Protein AF-A0A955UIK6-F1 (afdb_monomer)

Structure (mmCIF, N/CA/C/O backbone):
data_AF-A0A955UIK6-F1
#
_entry.id   AF-A0A955UIK6-F1
#
loop_
_atom_site.group_PDB
_atom_site.id
_atom_site.type_symbol
_atom_site.label_atom_id
_atom_site.label_alt_id
_atom_site.label_comp_id
_atom_site.label_asym_id
_atom_site.label_entity_id
_atom_site.label_seq_id
_atom_site.pdbx_PDB_ins_code
_atom_site.Cartn_x
_atom_site.Cartn_y
_atom_site.Cartn_z
_atom_site.occupancy
_atom_site.B_iso_or_equiv
_atom_site.auth_seq_id
_atom_site.auth_comp_id
_atom_site.auth_asym_id
_atom_site.auth_atom_id
_atom_site.pdbx_PDB_model_num
ATOM 1 N N . MET A 1 1 ? -10.790 -19.206 93.001 1.00 42.34 1 MET A N 1
ATOM 2 C CA . MET A 1 1 ? -11.830 -20.176 93.427 1.00 42.34 1 MET A CA 1
ATOM 3 C C . MET A 1 1 ? -13.168 -19.764 92.827 1.00 42.34 1 MET A C 1
ATOM 5 O O . MET A 1 1 ? -13.448 -18.591 92.963 1.00 42.34 1 MET A O 1
ATOM 9 N N . MET A 1 2 ? -13.952 -20.705 92.259 1.00 41.50 2 MET A N 1
ATOM 10 C CA . MET A 1 2 ? -15.431 -20.691 92.047 1.00 41.50 2 MET A CA 1
ATOM 11 C C . MET A 1 2 ? -16.115 -19.434 91.420 1.00 41.50 2 MET A C 1
ATOM 13 O O . MET A 1 2 ? -15.763 -18.310 91.709 1.00 41.50 2 MET A O 1
ATOM 17 N N . LYS A 1 3 ? -17.172 -19.518 90.595 1.00 46.91 3 LYS A N 1
ATOM 18 C CA . LYS A 1 3 ? -18.151 -20.594 90.317 1.00 46.91 3 LYS A CA 1
ATOM 19 C C . LYS A 1 3 ? -18.789 -20.390 88.920 1.00 46.91 3 LYS A C 1
ATOM 21 O O . LYS A 1 3 ? -18.891 -19.267 88.444 1.00 46.91 3 LYS A O 1
ATOM 26 N N . ARG A 1 4 ? -19.251 -21.477 88.285 1.00 58.34 4 ARG A N 1
ATOM 27 C CA . ARG A 1 4 ? -19.959 -21.500 86.978 1.00 58.34 4 ARG A CA 1
ATOM 28 C C . ARG A 1 4 ? -21.450 -21.121 87.085 1.00 58.34 4 ARG A C 1
ATOM 30 O O . ARG A 1 4 ? -22.044 -21.405 88.123 1.00 58.34 4 ARG A O 1
ATOM 37 N N . ARG A 1 5 ? -22.055 -20.697 85.958 1.00 56.66 5 ARG A N 1
ATOM 38 C CA . ARG A 1 5 ? -23.429 -20.992 85.435 1.00 56.66 5 ARG A CA 1
ATOM 39 C C . ARG A 1 5 ? -23.543 -20.323 84.038 1.00 56.66 5 ARG A C 1
ATOM 41 O O . ARG A 1 5 ? -23.108 -19.190 83.915 1.00 56.66 5 ARG A O 1
ATOM 48 N N . PHE A 1 6 ? -23.823 -21.002 82.912 1.00 52.00 6 PHE A N 1
ATOM 49 C CA . PHE A 1 6 ? -25.111 -21.570 82.436 1.00 52.00 6 PHE A CA 1
ATOM 50 C C . PHE A 1 6 ? -26.294 -20.589 82.598 1.00 52.00 6 PHE A C 1
ATOM 52 O O . PHE A 1 6 ? -26.492 -20.091 83.695 1.00 52.00 6 PHE A O 1
ATOM 59 N N . ALA A 1 7 ? -27.147 -20.298 81.610 1.00 48.91 7 ALA A N 1
ATOM 60 C CA . ALA A 1 7 ? -27.357 -20.870 80.265 1.00 48.91 7 ALA A CA 1
ATOM 61 C C . ALA A 1 7 ? -27.601 -19.712 79.238 1.00 48.91 7 ALA A C 1
ATOM 63 O O . ALA A 1 7 ? -27.123 -18.617 79.502 1.00 48.91 7 ALA A O 1
ATOM 64 N N . LEU A 1 8 ? -28.251 -19.797 78.062 1.00 45.09 8 LEU A N 1
ATOM 65 C CA . LEU A 1 8 ? -29.097 -20.817 77.408 1.00 45.09 8 LEU A CA 1
ATOM 66 C C . LEU A 1 8 ? -28.898 -20.793 75.860 1.00 45.09 8 LEU A C 1
ATOM 68 O O . LEU A 1 8 ? -27.799 -20.516 75.390 1.00 45.09 8 LEU A O 1
ATOM 72 N N . ARG A 1 9 ? -29.921 -21.133 75.057 1.00 54.88 9 ARG A N 1
ATOM 73 C CA . ARG A 1 9 ? -29.916 -21.183 73.578 1.00 54.88 9 ARG A CA 1
ATOM 74 C C . ARG A 1 9 ? -30.994 -20.260 72.993 1.00 54.88 9 ARG A C 1
ATOM 76 O O . ARG A 1 9 ? -32.101 -20.242 73.517 1.00 54.88 9 ARG A O 1
ATOM 83 N N . SER A 1 10 ? -30.758 -19.689 71.812 1.00 52.69 10 SER A N 1
ATOM 84 C CA . SER A 1 10 ? -31.823 -19.545 70.808 1.00 52.69 10 SER A CA 1
ATOM 85 C C . SER A 1 10 ? -31.275 -19.900 69.420 1.00 52.69 10 SER A C 1
ATOM 87 O O . SER A 1 10 ? -30.205 -19.447 69.022 1.00 52.69 10 SER A O 1
ATOM 89 N N . ARG A 1 11 ? -31.969 -20.794 68.707 1.00 56.28 11 ARG A N 1
ATOM 90 C CA . ARG A 1 11 ? -31.705 -21.107 67.297 1.00 56.28 11 ARG A CA 1
ATOM 91 C C . ARG A 1 11 ? -32.814 -20.449 66.483 1.00 56.28 11 ARG A C 1
ATOM 93 O O . ARG A 1 11 ? -33.922 -20.975 66.475 1.00 56.28 11 ARG A O 1
ATOM 100 N N . LEU A 1 12 ? -32.531 -19.343 65.794 1.00 57.69 12 LEU A N 1
ATOM 101 C CA . LEU A 1 12 ? -33.401 -18.899 64.704 1.00 57.69 12 LEU A CA 1
ATOM 102 C C . LEU A 1 12 ? -33.013 -19.649 63.429 1.00 57.69 12 LEU A C 1
ATOM 104 O O . LEU A 1 12 ? -31.995 -19.355 62.807 1.00 57.69 12 LEU A O 1
ATOM 108 N N . VAL A 1 13 ? -33.849 -20.605 63.033 1.00 57.84 13 VAL A N 1
ATOM 109 C CA . VAL A 1 13 ? -33.818 -21.171 61.683 1.00 57.84 13 VAL A CA 1
ATOM 110 C C . VAL A 1 13 ? -34.540 -20.182 60.769 1.00 57.84 13 VAL A C 1
ATOM 112 O O . VAL A 1 13 ? -35.765 -20.102 60.788 1.00 57.84 13 VAL A O 1
ATOM 115 N N . ARG A 1 14 ? -33.788 -19.395 59.992 1.00 58.72 14 ARG A N 1
ATOM 116 C CA . ARG A 1 14 ? -34.355 -18.591 58.901 1.00 58.72 14 ARG A CA 1
ATOM 117 C C . ARG A 1 14 ? -34.480 -19.467 57.657 1.00 58.72 14 ARG A C 1
ATOM 119 O O . ARG A 1 14 ? -33.486 -19.751 56.998 1.00 58.72 14 ARG A O 1
ATOM 126 N N . THR A 1 15 ? -35.701 -19.880 57.341 1.00 54.88 15 THR A N 1
ATOM 127 C CA . THR A 1 15 ? -36.049 -20.465 56.042 1.00 54.88 15 THR A CA 1
ATOM 128 C C . THR A 1 15 ? -35.956 -19.386 54.964 1.00 54.88 15 THR A C 1
ATOM 130 O O . THR A 1 15 ? -36.738 -18.435 54.978 1.00 54.88 15 THR A O 1
ATOM 133 N N . ALA A 1 16 ? -34.995 -19.510 54.049 1.00 50.66 16 ALA A N 1
ATOM 134 C CA . ALA A 1 16 ? -34.900 -18.633 52.886 1.00 50.66 16 ALA A CA 1
ATOM 135 C C . ALA A 1 16 ? -35.970 -19.015 51.840 1.00 50.66 16 ALA A C 1
ATOM 137 O O . ALA A 1 16 ? -36.169 -20.210 51.607 1.00 50.66 16 ALA A O 1
ATOM 138 N N . PRO A 1 17 ? -36.652 -18.048 51.200 1.00 53.19 17 PRO A N 1
ATOM 139 C CA . PRO A 1 17 ? -37.585 -18.341 50.119 1.00 53.19 17 PRO A CA 1
ATOM 140 C C . PRO A 1 17 ? -36.820 -18.811 48.876 1.00 53.19 17 PRO A C 1
ATOM 142 O O . PRO A 1 17 ? -35.910 -18.136 48.395 1.00 53.19 17 PRO A O 1
ATOM 145 N N . THR A 1 18 ? -37.194 -19.975 48.349 1.00 53.00 18 THR A N 1
ATOM 146 C CA . THR A 1 18 ? -36.604 -20.542 47.133 1.00 53.00 18 THR A CA 1
ATOM 147 C C . THR A 1 18 ? -37.086 -19.751 45.917 1.00 53.00 18 THR A C 1
ATOM 149 O O . THR A 1 18 ? -38.197 -19.957 45.432 1.00 53.00 18 THR A O 1
ATOM 152 N N . ALA A 1 19 ? -36.265 -18.821 45.429 1.00 48.84 19 ALA A N 1
ATOM 153 C CA . ALA A 1 19 ? -36.557 -18.084 44.205 1.00 48.84 19 ALA A CA 1
ATOM 154 C C . ALA A 1 19 ? -36.479 -19.033 42.997 1.00 48.84 19 ALA A C 1
ATOM 156 O O . ALA A 1 19 ? -35.397 -19.473 42.609 1.00 48.84 19 ALA A O 1
ATOM 157 N N . VAL A 1 20 ? -37.632 -19.353 42.403 1.00 51.12 20 VAL A N 1
ATOM 158 C CA . VAL A 1 20 ? -37.709 -20.117 41.151 1.00 51.12 20 VAL A CA 1
ATOM 159 C C . VAL A 1 20 ? -37.252 -19.209 40.011 1.00 51.12 20 VAL A C 1
ATOM 161 O O . VAL A 1 20 ? -38.021 -18.415 39.473 1.00 51.12 20 VAL A O 1
ATOM 164 N N . MET A 1 21 ? -35.967 -19.301 39.674 1.00 52.97 21 MET A N 1
ATOM 165 C CA . MET A 1 21 ? -35.360 -18.553 38.578 1.00 52.97 21 MET A CA 1
ATOM 166 C C . MET A 1 21 ? -35.748 -19.208 37.247 1.00 52.97 21 MET A C 1
ATOM 168 O O . MET A 1 21 ? -35.129 -20.176 36.809 1.00 52.97 21 MET A O 1
ATOM 172 N N . LEU A 1 22 ? -36.820 -18.708 36.629 1.00 46.03 22 LEU A N 1
ATOM 173 C CA . LEU A 1 22 ? -37.309 -19.192 35.339 1.00 46.03 22 LEU A CA 1
ATOM 174 C C . LEU A 1 22 ? -36.324 -18.794 34.228 1.00 46.03 22 LEU A C 1
ATOM 176 O O . LEU A 1 22 ? -36.383 -17.686 33.696 1.00 46.03 22 LEU A O 1
ATOM 180 N N . LEU A 1 23 ? -35.406 -19.702 33.889 1.00 44.06 23 LEU A N 1
ATOM 181 C CA . LEU A 1 23 ? -34.443 -19.519 32.805 1.00 44.06 23 LEU A CA 1
ATOM 182 C C . LEU A 1 23 ? -35.159 -19.608 31.443 1.00 44.06 23 LEU A C 1
ATOM 184 O O . LEU A 1 23 ? -35.252 -20.674 30.835 1.00 44.06 23 LEU A O 1
ATOM 188 N N . VAL A 1 24 ? -35.677 -18.481 30.953 1.00 50.66 24 VAL A N 1
ATOM 189 C CA . VAL A 1 24 ? -36.154 -18.378 29.567 1.00 50.66 24 VAL A CA 1
ATOM 190 C C . VAL A 1 24 ? -34.932 -18.264 28.660 1.00 50.66 24 VAL A C 1
ATOM 192 O O . VAL A 1 24 ? -34.431 -17.174 28.393 1.00 50.66 24 VAL A O 1
ATOM 195 N N . ALA A 1 25 ? -34.428 -19.409 28.205 1.00 48.22 25 ALA A N 1
ATOM 196 C CA . ALA A 1 25 ? -33.374 -19.469 27.203 1.00 48.22 25 ALA A CA 1
ATOM 197 C C . ALA A 1 25 ? -33.935 -19.040 25.836 1.00 48.22 25 ALA A C 1
ATOM 199 O O . ALA A 1 25 ? -34.376 -19.874 25.044 1.00 48.22 25 ALA A O 1
ATOM 200 N N . LEU A 1 26 ? -33.926 -17.732 25.552 1.00 48.91 26 LEU A N 1
ATOM 201 C CA . LEU A 1 26 ? -34.112 -17.242 24.188 1.00 48.91 26 LEU A CA 1
ATOM 202 C C . LEU A 1 26 ? -32.906 -17.677 23.350 1.00 48.91 26 LEU A C 1
ATOM 204 O O . LEU A 1 26 ? -31.862 -17.027 23.347 1.00 48.91 26 LEU A O 1
ATOM 208 N N . ALA A 1 27 ? -33.065 -18.781 22.623 1.00 47.72 27 ALA A N 1
ATOM 209 C CA . ALA A 1 27 ? -32.162 -19.148 21.547 1.00 47.72 27 ALA A CA 1
ATOM 210 C C . ALA A 1 27 ? -32.284 -18.099 20.430 1.00 47.72 27 ALA A C 1
ATOM 212 O O . ALA A 1 27 ? -33.184 -18.164 19.592 1.00 47.72 27 ALA A O 1
ATOM 213 N N . ALA A 1 28 ? -31.391 -17.109 20.442 1.00 48.50 28 ALA A N 1
ATOM 214 C CA . ALA A 1 28 ? -31.257 -16.136 19.370 1.00 48.50 28 ALA A CA 1
ATOM 215 C C . ALA A 1 28 ? -30.728 -16.842 18.112 1.00 48.50 28 ALA A C 1
ATOM 217 O O . ALA A 1 28 ? -29.524 -16.967 17.903 1.00 48.50 28 ALA A O 1
ATOM 218 N N . GLY A 1 29 ? -31.646 -17.343 17.284 1.00 49.69 29 GLY A N 1
ATOM 219 C CA . GLY A 1 29 ? -31.339 -17.938 15.987 1.00 49.69 29 GLY A CA 1
ATOM 220 C C . GLY A 1 29 ? -30.921 -16.880 14.968 1.00 49.69 29 GLY A C 1
ATOM 221 O O . GLY A 1 29 ? -31.696 -16.548 14.077 1.00 49.69 29 GLY A O 1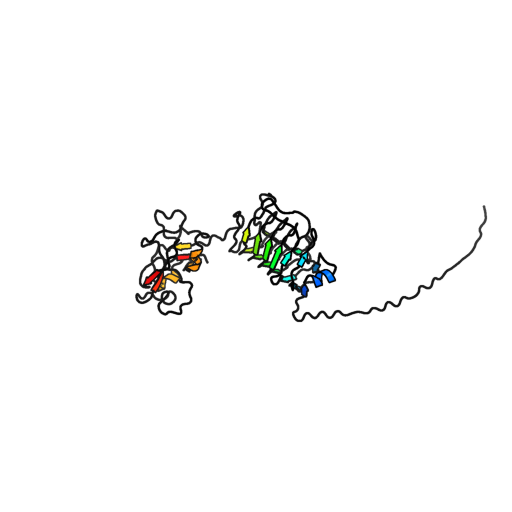
ATOM 222 N N . SER A 1 30 ? -29.701 -16.355 15.079 1.00 49.72 30 SER A N 1
ATOM 223 C CA . SER A 1 30 ? -29.091 -15.480 14.074 1.00 49.72 30 SER A CA 1
ATOM 224 C C . SER A 1 30 ? -28.475 -16.296 12.933 1.00 49.72 30 SER A C 1
ATOM 226 O O . SER A 1 30 ? -27.268 -16.280 12.694 1.00 49.72 30 SER A O 1
ATOM 228 N N . THR A 1 31 ? -29.315 -17.007 12.175 1.00 44.25 31 THR A N 1
ATOM 229 C CA . THR A 1 31 ? -28.891 -17.591 10.896 1.00 44.25 31 THR A CA 1
ATOM 230 C C . THR A 1 31 ? -28.693 -16.478 9.869 1.00 44.25 31 THR A C 1
ATOM 232 O O . THR A 1 31 ? -29.580 -16.203 9.059 1.00 44.25 31 THR A O 1
ATOM 235 N N . SER A 1 32 ? -27.522 -15.834 9.888 1.00 49.03 32 SER A N 1
ATOM 236 C CA . SER A 1 32 ? -27.049 -15.080 8.728 1.00 49.03 32 SER A CA 1
ATOM 237 C C . SER A 1 32 ? -26.955 -16.051 7.554 1.00 49.03 32 SER A C 1
ATOM 239 O O . SER A 1 32 ? -26.111 -16.948 7.543 1.00 49.03 32 SER A O 1
ATOM 241 N N . ALA A 1 33 ? -27.836 -15.884 6.566 1.00 52.44 33 ALA A N 1
ATOM 242 C CA . ALA A 1 33 ? -27.944 -16.784 5.419 1.00 52.44 33 ALA A CA 1
ATOM 243 C C . ALA A 1 33 ? -26.698 -16.772 4.505 1.00 52.44 33 ALA A C 1
ATOM 245 O O . ALA A 1 33 ? -26.622 -17.554 3.562 1.00 52.44 33 ALA A O 1
ATOM 246 N N . SER A 1 34 ? -25.726 -15.895 4.782 1.00 62.34 34 SER A N 1
ATOM 247 C CA . SER A 1 34 ? -24.453 -15.762 4.066 1.00 62.34 34 SER A CA 1
ATOM 248 C C . SER A 1 34 ? -23.227 -16.198 4.883 1.00 62.34 34 SER A C 1
ATOM 250 O O . SER A 1 34 ? -22.117 -16.174 4.357 1.00 62.34 34 SER A O 1
ATOM 252 N N . GLY A 1 35 ? -23.388 -16.543 6.168 1.00 84.94 35 GLY A N 1
ATOM 253 C CA . GLY A 1 35 ? -22.268 -16.825 7.076 1.00 84.94 35 GLY A CA 1
ATOM 254 C C . GLY A 1 35 ? -21.407 -15.604 7.445 1.00 84.94 35 GLY A C 1
ATOM 255 O O . GLY A 1 35 ? -20.403 -15.762 8.137 1.00 84.94 35 GLY A O 1
ATOM 256 N N . ARG A 1 36 ? -21.787 -14.394 7.008 1.00 93.81 36 ARG A N 1
ATOM 257 C CA . ARG A 1 36 ? -21.134 -13.126 7.373 1.00 93.81 36 ARG A CA 1
ATOM 258 C C . ARG A 1 36 ? -21.939 -12.430 8.467 1.00 93.81 36 ARG A C 1
ATOM 260 O O . ARG A 1 36 ? -23.164 -12.355 8.351 1.00 93.81 36 ARG A O 1
ATOM 267 N N . LEU A 1 37 ? -21.290 -11.899 9.501 1.00 95.56 37 LEU A N 1
ATOM 268 C CA . LEU A 1 37 ? -21.955 -11.028 10.470 1.00 95.56 37 LEU A CA 1
ATOM 269 C C . LEU A 1 37 ? -21.936 -9.581 9.969 1.00 95.56 37 LEU A C 1
ATOM 271 O O . LEU A 1 37 ? -20.881 -9.038 9.642 1.00 95.56 37 LEU A O 1
ATOM 275 N N . GLU A 1 38 ? -23.105 -8.953 9.918 1.00 97.00 38 GLU A N 1
ATOM 276 C CA . GLU A 1 38 ? -23.233 -7.549 9.535 1.00 97.00 38 GLU A CA 1
ATOM 277 C C . GLU A 1 38 ? -22.942 -6.625 10.723 1.00 97.00 38 GLU A C 1
ATOM 279 O O . GLU A 1 38 ? -23.433 -6.842 11.832 1.00 97.00 38 GLU A O 1
ATOM 284 N N . ILE A 1 39 ? -22.172 -5.567 10.476 1.00 98.31 39 ILE A N 1
ATOM 285 C CA . ILE A 1 39 ? -21.911 -4.487 11.426 1.00 98.31 39 ILE A CA 1
ATOM 286 C C . ILE A 1 39 ? -22.348 -3.169 10.783 1.00 98.31 39 ILE A C 1
ATOM 288 O O . ILE A 1 39 ? -22.025 -2.864 9.637 1.00 98.31 39 ILE A O 1
ATOM 292 N N . ASN A 1 40 ? -23.077 -2.359 11.539 1.00 98.38 40 ASN A N 1
ATOM 293 C CA . ASN A 1 40 ? -23.397 -0.977 11.203 1.00 98.38 40 ASN A CA 1
ATOM 294 C C . ASN A 1 40 ? -23.622 -0.187 12.499 1.00 98.38 40 ASN A C 1
ATOM 296 O O . ASN A 1 40 ? -23.629 -0.759 13.592 1.00 98.38 40 ASN A O 1
ATOM 300 N N . GLN A 1 41 ? -23.829 1.126 12.383 1.00 98.50 41 GLN A N 1
ATOM 301 C CA . GLN A 1 41 ? -23.966 2.008 13.541 1.00 98.50 41 GLN A CA 1
ATOM 302 C C . GLN A 1 41 ? -25.079 1.571 14.513 1.00 98.50 41 GLN A C 1
ATOM 304 O O . GLN A 1 41 ? -24.906 1.685 15.724 1.00 98.50 41 GLN A O 1
ATOM 309 N N . THR A 1 42 ? -26.194 1.028 14.010 1.00 98.06 42 THR A N 1
ATOM 310 C CA . THR A 1 42 ? -27.304 0.537 14.842 1.00 98.06 42 THR A CA 1
ATOM 311 C C . THR A 1 42 ? -26.922 -0.722 15.617 1.00 98.06 42 THR A C 1
ATOM 313 O O . THR A 1 42 ? -27.211 -0.795 16.809 1.00 98.06 42 THR A O 1
ATOM 316 N N . VAL A 1 43 ? -26.237 -1.681 14.980 1.00 97.75 43 VAL A N 1
ATOM 317 C CA . VAL A 1 43 ? -25.720 -2.895 15.644 1.00 97.75 43 VAL A CA 1
ATOM 318 C C . VAL A 1 43 ? -24.730 -2.520 16.748 1.00 97.75 43 VAL A C 1
ATOM 320 O O . VAL A 1 43 ? -24.855 -3.005 17.870 1.00 97.75 43 VAL A O 1
ATOM 323 N N . VAL A 1 44 ? -23.803 -1.600 16.462 1.00 98.31 44 VAL A N 1
ATOM 324 C CA . VAL A 1 44 ? -22.817 -1.121 17.442 1.00 98.31 44 VAL A CA 1
ATOM 325 C C . VAL A 1 44 ? -23.497 -0.460 18.642 1.00 98.31 44 VAL A C 1
ATOM 327 O O . VAL A 1 44 ? -23.242 -0.836 19.783 1.00 98.31 44 VAL A O 1
ATOM 330 N N . THR A 1 45 ? -24.407 0.491 18.412 1.00 97.88 45 THR A N 1
ATOM 331 C CA . THR A 1 45 ? -25.116 1.177 19.503 1.00 97.88 45 THR A CA 1
ATOM 332 C C . THR A 1 45 ? -25.990 0.215 20.318 1.00 97.88 45 THR A C 1
ATOM 334 O O . THR A 1 45 ? -26.035 0.336 21.540 1.00 97.88 45 THR A O 1
ATOM 337 N N . ALA A 1 46 ? -26.629 -0.775 19.684 1.00 97.56 46 ALA A N 1
ATOM 338 C CA . ALA A 1 46 ? -27.404 -1.804 20.382 1.00 97.56 46 ALA A CA 1
ATOM 339 C C . ALA A 1 46 ? -26.536 -2.739 21.249 1.00 97.56 46 ALA A C 1
ATOM 341 O O . ALA A 1 46 ? -27.013 -3.237 22.266 1.00 97.56 46 ALA A O 1
ATOM 342 N N . ALA A 1 47 ? -25.267 -2.942 20.882 1.00 97.62 47 ALA A N 1
ATOM 343 C CA . ALA A 1 47 ? -24.292 -3.720 21.649 1.00 97.62 47 ALA A CA 1
ATOM 344 C C . ALA A 1 47 ? -23.612 -2.934 22.793 1.00 97.62 47 ALA A C 1
ATOM 346 O O . ALA A 1 47 ? -22.788 -3.498 23.508 1.00 97.62 47 ALA A O 1
ATOM 347 N N . GLY A 1 48 ? -23.959 -1.655 22.990 1.00 97.88 48 GLY A N 1
ATOM 348 C CA . GLY A 1 48 ? -23.396 -0.791 24.037 1.00 97.88 48 GLY A CA 1
ATOM 349 C C . GLY A 1 48 ? -22.530 0.366 23.527 1.00 97.88 48 GLY A C 1
ATOM 350 O O . GLY A 1 48 ? -22.135 1.212 24.325 1.00 97.88 48 GLY A O 1
ATOM 351 N N . GLY A 1 49 ? -22.291 0.461 22.215 1.00 98.12 49 GLY A N 1
ATOM 352 C CA . GLY A 1 49 ? -21.498 1.525 21.598 1.00 98.12 49 GLY A CA 1
ATOM 353 C C . GLY A 1 49 ? -20.069 1.097 21.258 1.00 98.12 49 GLY A C 1
ATOM 354 O O . GLY A 1 49 ? -19.821 -0.059 20.927 1.00 98.12 49 GLY A O 1
ATOM 355 N N . PHE A 1 50 ? -19.150 2.062 21.289 1.00 98.19 50 PHE A N 1
ATOM 356 C CA . PHE A 1 50 ? -17.730 1.856 21.004 1.00 98.19 50 PHE A CA 1
ATOM 357 C C . PHE A 1 50 ? -16.910 1.776 22.308 1.00 98.19 50 PHE A C 1
ATOM 359 O O . PHE A 1 50 ? -17.238 2.503 23.251 1.00 98.19 50 PHE A O 1
ATOM 366 N N . PRO A 1 51 ? -15.846 0.951 22.375 1.00 98.25 51 PRO A N 1
ATOM 367 C CA . PRO A 1 51 ? -15.367 0.053 21.320 1.00 98.25 51 PRO A CA 1
ATOM 368 C C . PRO A 1 51 ? -16.313 -1.124 21.058 1.00 98.25 51 PRO A C 1
ATOM 370 O O . PRO A 1 51 ? -16.910 -1.671 21.982 1.00 98.25 51 PRO A O 1
ATOM 373 N N . TYR A 1 52 ? -16.435 -1.524 19.790 1.00 98.12 52 TYR A N 1
ATOM 374 C CA . TYR A 1 52 ? -17.205 -2.708 19.410 1.00 98.12 52 TYR A CA 1
ATOM 375 C C . TYR A 1 52 ? -16.272 -3.914 19.280 1.00 98.12 52 TYR A C 1
ATOM 377 O O . TYR A 1 52 ? -15.440 -3.975 18.370 1.00 98.12 52 TYR A O 1
ATOM 385 N N . THR A 1 53 ? -16.411 -4.872 20.194 1.00 97.50 53 THR A N 1
ATOM 386 C CA . THR A 1 53 ? -15.521 -6.034 20.277 1.00 97.50 53 THR A CA 1
ATOM 387 C C . THR A 1 53 ? -15.980 -7.188 19.385 1.00 97.50 53 THR A C 1
ATOM 389 O O . THR A 1 53 ? -17.084 -7.714 19.528 1.00 97.50 53 THR A O 1
ATOM 392 N N . ILE A 1 54 ? -15.088 -7.647 18.508 1.00 97.00 54 ILE A N 1
ATOM 393 C CA . ILE A 1 54 ? -15.203 -8.892 17.746 1.00 97.00 54 ILE A CA 1
ATOM 394 C C . ILE A 1 54 ? -14.433 -9.983 18.503 1.00 97.00 54 ILE A C 1
ATOM 396 O O . ILE A 1 54 ? -13.212 -10.089 18.406 1.00 97.00 54 ILE A O 1
ATOM 400 N N . SER A 1 55 ? -15.163 -10.790 19.275 1.00 96.19 55 SER A N 1
ATOM 401 C CA . SER A 1 55 ? -14.629 -11.844 20.156 1.00 96.19 55 SER A CA 1
ATOM 402 C C . SER A 1 55 ? -14.795 -13.267 19.605 1.00 96.19 55 SER A C 1
ATOM 404 O O . SER A 1 55 ? -14.642 -14.249 20.330 1.00 96.19 55 SER A O 1
ATOM 406 N N . SER A 1 56 ? -15.136 -13.416 18.322 1.00 95.38 56 SER A N 1
ATOM 407 C CA . SER A 1 56 ? -15.261 -14.716 17.650 1.00 95.38 56 SER A CA 1
ATOM 408 C C . SER A 1 56 ? -14.583 -14.696 16.274 1.00 95.38 56 SER A C 1
ATOM 410 O O . SER A 1 56 ? -14.631 -13.668 15.600 1.00 95.38 56 SER A O 1
ATOM 412 N N . PRO A 1 57 ? -13.958 -15.805 15.836 1.00 96.75 57 PRO A N 1
ATOM 413 C CA . PRO A 1 57 ? -13.510 -15.966 14.455 1.00 96.75 57 PRO A CA 1
ATOM 414 C C . PRO A 1 57 ? -14.681 -15.907 13.467 1.00 96.75 57 PRO A C 1
ATOM 416 O O . PRO A 1 57 ? -15.798 -16.303 13.807 1.00 96.75 57 PRO A O 1
ATOM 419 N N . GLY A 1 58 ? -14.429 -15.488 12.225 1.00 96.25 58 GLY A N 1
ATOM 420 C CA . GLY A 1 58 ? -15.452 -15.480 11.174 1.00 96.25 58 GLY A CA 1
ATOM 421 C C . GLY A 1 58 ? -15.328 -14.333 10.174 1.00 96.25 58 GLY A C 1
ATOM 422 O O . GLY A 1 58 ? -14.382 -13.548 10.207 1.00 96.25 58 GLY A O 1
ATOM 423 N N . SER A 1 59 ? -16.305 -14.228 9.268 1.00 97.75 59 SER A N 1
ATOM 424 C CA . SER A 1 59 ? -16.394 -13.107 8.328 1.00 97.75 59 SER A CA 1
ATOM 425 C C . SER A 1 59 ? -17.364 -12.044 8.830 1.00 97.75 59 SER A C 1
ATOM 427 O O . SER A 1 59 ? -18.493 -12.343 9.215 1.00 97.75 59 SER A O 1
ATOM 429 N N . TYR A 1 60 ? -16.923 -10.795 8.767 1.00 98.12 60 TYR A N 1
ATOM 430 C CA . TYR A 1 60 ? -17.645 -9.605 9.180 1.00 98.12 60 TYR A CA 1
ATOM 431 C C . TYR A 1 60 ? -17.730 -8.646 7.994 1.00 98.12 60 TYR A C 1
ATOM 433 O O . TYR A 1 60 ? -16.817 -8.577 7.165 1.00 98.12 60 TYR A O 1
ATOM 441 N N . VAL A 1 61 ? -18.842 -7.925 7.878 1.00 98.38 61 VAL A N 1
ATOM 442 C CA . VAL A 1 61 ? -19.069 -6.984 6.780 1.00 98.38 61 VAL A CA 1
ATOM 443 C C . VAL A 1 61 ? -19.723 -5.708 7.283 1.00 98.38 61 VAL A C 1
ATOM 445 O O . VAL A 1 61 ? -20.701 -5.771 8.028 1.00 98.38 61 VAL A O 1
ATOM 448 N N . LEU A 1 62 ? -19.211 -4.548 6.868 1.00 98.50 62 LEU A N 1
ATOM 449 C CA . LEU A 1 62 ? -19.931 -3.301 7.107 1.00 98.50 62 LEU A CA 1
ATOM 450 C C . LEU A 1 62 ? -21.135 -3.190 6.160 1.00 98.50 62 LEU A C 1
ATOM 452 O O . LEU A 1 62 ? -21.012 -3.354 4.943 1.00 98.50 62 LEU A O 1
ATOM 456 N N . THR A 1 63 ? -22.303 -2.877 6.722 1.00 98.31 63 THR A N 1
ATOM 457 C CA . THR A 1 63 ? -23.519 -2.522 5.962 1.00 98.31 63 THR A CA 1
ATOM 458 C C . THR A 1 63 ? -23.882 -1.039 6.066 1.00 98.31 63 THR A C 1
ATOM 460 O O . THR A 1 63 ? -24.906 -0.603 5.546 1.00 98.31 63 THR A O 1
ATOM 463 N N . GLY A 1 64 ? -23.012 -0.244 6.692 1.00 98.38 64 GLY A N 1
ATOM 464 C CA . GLY A 1 64 ? -23.070 1.213 6.725 1.00 98.38 64 GLY A CA 1
ATOM 465 C C . GLY A 1 64 ? -21.796 1.808 7.337 1.00 98.38 64 GLY A C 1
ATOM 466 O O . GLY A 1 64 ? -21.009 1.069 7.933 1.00 98.38 64 GLY A O 1
ATOM 467 N N . PRO A 1 65 ? -21.580 3.130 7.212 1.00 98.69 65 PRO A N 1
ATOM 468 C CA . PRO A 1 65 ? -20.451 3.805 7.844 1.00 98.69 65 PRO A CA 1
ATOM 469 C C . PRO A 1 65 ? -20.566 3.788 9.375 1.00 98.69 65 PRO A C 1
ATOM 471 O O . PRO A 1 65 ? -21.668 3.748 9.933 1.00 98.69 65 PRO A O 1
ATOM 474 N N . LEU A 1 66 ? -19.418 3.854 10.047 1.00 98.75 66 LEU A N 1
ATOM 475 C CA . LEU A 1 66 ? -19.283 3.898 11.502 1.00 98.75 66 LEU A CA 1
ATOM 476 C C . LEU A 1 66 ? -18.663 5.230 11.938 1.00 98.75 66 LEU A C 1
ATOM 478 O O . LEU A 1 66 ? -17.602 5.611 11.439 1.00 98.75 66 LEU A O 1
ATOM 482 N N . VAL A 1 67 ? -19.303 5.916 12.891 1.00 98.31 67 VAL A N 1
ATOM 483 C CA . VAL A 1 67 ? -18.818 7.184 13.459 1.00 98.31 67 VAL A CA 1
ATOM 484 C C . VAL A 1 67 ? -18.411 6.958 14.911 1.00 98.31 67 VAL A C 1
ATOM 486 O O . VAL A 1 67 ? -19.257 6.845 15.798 1.00 98.31 67 VAL A O 1
ATOM 489 N N . VAL A 1 68 ? -17.105 6.880 15.148 1.00 98.06 68 VAL A N 1
ATOM 490 C CA . VAL A 1 68 ? -16.517 6.552 16.451 1.00 98.06 68 VAL A CA 1
ATOM 491 C C . VAL A 1 68 ? -16.294 7.836 17.262 1.00 98.06 68 VAL A C 1
ATOM 493 O O . VAL A 1 68 ? -15.650 8.762 16.758 1.00 98.06 68 VAL A O 1
ATOM 496 N N . PRO A 1 69 ? -16.788 7.930 18.512 1.00 96.25 69 PRO A N 1
ATOM 497 C CA . PRO A 1 69 ? -16.494 9.049 19.404 1.00 96.25 69 PRO A CA 1
ATOM 498 C C . PRO A 1 69 ? -14.991 9.301 19.568 1.00 96.25 69 PRO A C 1
ATOM 500 O O . PRO A 1 69 ? -14.181 8.379 19.496 1.00 96.25 69 PRO A O 1
ATOM 503 N N . SER A 1 70 ? -14.623 10.554 19.837 1.00 91.12 70 SER A N 1
ATOM 504 C CA . SER A 1 70 ? -13.241 10.945 20.136 1.00 91.12 70 SER A CA 1
ATOM 505 C C . SER A 1 70 ? -12.615 10.075 21.228 1.00 91.12 70 SER A C 1
ATOM 507 O O . SER A 1 70 ? -13.296 9.697 22.186 1.00 91.12 70 SER A O 1
ATOM 509 N N . SER A 1 71 ? -11.305 9.851 21.140 1.00 89.06 71 SER A N 1
ATOM 510 C CA . SER A 1 71 ? -10.501 9.201 22.187 1.00 89.06 71 SER A CA 1
ATOM 511 C C . SER A 1 71 ? -10.857 7.736 22.491 1.00 89.06 71 SER A C 1
ATOM 513 O O . SER A 1 71 ? -10.345 7.186 23.467 1.00 89.06 71 SER A O 1
ATOM 515 N N . THR A 1 72 ? -11.705 7.106 21.669 1.00 95.88 72 THR A N 1
ATOM 516 C CA . THR A 1 72 ? -12.221 5.735 21.837 1.00 95.88 72 THR A CA 1
ATOM 517 C C . THR A 1 72 ? -11.805 4.872 20.645 1.00 95.88 72 THR A C 1
ATOM 519 O O . THR A 1 72 ? -11.763 5.369 19.519 1.00 95.88 72 THR A O 1
ATOM 522 N N . ASP A 1 73 ? -11.496 3.592 20.865 1.00 97.81 73 ASP A N 1
ATOM 523 C CA . ASP A 1 73 ? -11.235 2.658 19.764 1.00 97.81 73 ASP A CA 1
ATOM 524 C C . ASP A 1 73 ? -12.528 2.330 18.995 1.00 97.81 73 ASP A C 1
ATOM 526 O O . ASP A 1 73 ? -13.619 2.290 19.567 1.00 97.81 73 ASP A O 1
ATOM 530 N N . GLY A 1 74 ? -12.415 2.091 17.689 1.00 98.31 74 GLY A N 1
ATOM 531 C CA . GLY A 1 74 ? -13.525 1.686 16.831 1.00 98.31 74 GLY A CA 1
ATOM 532 C C . GLY A 1 74 ? -13.856 0.206 16.993 1.00 98.31 74 GLY A C 1
ATOM 533 O O . GLY A 1 74 ? -14.716 -0.176 17.788 1.00 98.31 74 GLY A O 1
ATOM 534 N N . LEU A 1 75 ? -13.190 -0.640 16.208 1.00 98.19 75 LEU A N 1
ATOM 535 C CA . LEU A 1 75 ? -13.379 -2.092 16.253 1.00 98.19 75 LEU A CA 1
ATOM 536 C C . LEU A 1 75 ? -12.200 -2.753 16.969 1.00 98.19 75 LEU A C 1
ATOM 538 O O . LEU A 1 75 ? -11.057 -2.600 16.539 1.00 98.19 75 LEU A O 1
ATOM 542 N N . VAL A 1 76 ? -12.480 -3.508 18.032 1.00 97.69 76 VAL A N 1
ATOM 543 C CA . VAL A 1 76 ? -11.463 -4.244 18.802 1.00 97.69 76 VAL A CA 1
ATOM 544 C C . VAL A 1 76 ? -11.563 -5.732 18.483 1.00 97.69 76 VAL A C 1
ATOM 546 O O . VAL A 1 76 ? -12.639 -6.319 18.569 1.00 97.69 76 VAL A O 1
ATOM 549 N N . LEU A 1 77 ? -10.451 -6.350 18.095 1.00 96.88 77 LEU A N 1
ATOM 550 C CA . LEU A 1 77 ? -10.382 -7.744 17.665 1.00 96.88 77 LEU A CA 1
ATOM 551 C C . LEU A 1 77 ? -9.778 -8.607 18.782 1.00 96.88 77 LEU A C 1
ATOM 553 O O . LEU A 1 77 ? -8.573 -8.583 19.029 1.00 96.88 77 LEU A O 1
ATOM 557 N N . GLU A 1 78 ? -10.630 -9.393 19.437 1.00 96.25 78 GLU A N 1
ATOM 558 C CA . GLU A 1 78 ? -10.268 -10.371 20.476 1.00 96.25 78 GLU A CA 1
ATOM 559 C C . GLU A 1 78 ? -10.273 -11.818 19.951 1.00 96.25 78 GLU A C 1
ATOM 561 O O . GLU A 1 78 ? -10.114 -12.770 20.713 1.00 96.25 78 GLU A O 1
ATOM 566 N N . ALA A 1 79 ? -10.426 -12.005 18.639 1.00 95.12 79 ALA A N 1
ATOM 567 C CA . ALA A 1 79 ? -10.340 -13.297 17.972 1.00 95.12 79 ALA A CA 1
ATOM 568 C C . ALA A 1 79 ? -9.266 -13.304 16.880 1.00 95.12 79 ALA A C 1
ATOM 570 O O . ALA A 1 79 ? -8.967 -12.280 16.268 1.00 95.12 79 ALA A O 1
ATOM 571 N N . SER A 1 80 ? -8.689 -14.482 16.642 1.00 96.06 80 SER A N 1
ATOM 572 C CA . SER A 1 80 ? -7.916 -14.768 15.427 1.00 96.06 80 SER A CA 1
ATOM 573 C C . SER A 1 80 ? -8.857 -15.191 14.286 1.00 96.06 80 SER A C 1
ATOM 575 O O . SER A 1 80 ? -10.032 -15.465 14.531 1.00 96.06 80 SER A O 1
ATOM 577 N N . ASP A 1 81 ? -8.347 -15.282 13.055 1.00 97.00 81 ASP A N 1
ATOM 578 C CA . ASP A 1 81 ? -9.100 -15.761 11.876 1.00 97.00 81 ASP A CA 1
ATOM 579 C C . ASP A 1 81 ? -10.370 -14.926 11.581 1.00 97.00 81 ASP A C 1
ATOM 581 O O . ASP A 1 81 ? -11.445 -15.444 11.256 1.00 97.00 81 ASP A O 1
ATOM 585 N N . VAL A 1 82 ? -10.245 -13.603 11.716 1.00 97.31 82 VAL A N 1
ATOM 586 C CA . VAL A 1 82 ? -11.298 -12.622 11.413 1.00 97.31 82 VAL A CA 1
ATOM 587 C C . VAL A 1 82 ? -11.096 -12.065 10.004 1.00 97.31 82 VAL A C 1
ATOM 589 O O . VAL A 1 82 ? -10.037 -11.529 9.689 1.00 97.31 82 VAL A O 1
ATOM 592 N N . VAL A 1 83 ? -12.128 -12.127 9.161 1.00 98.38 83 VAL A N 1
ATOM 593 C CA . VAL A 1 83 ? -12.159 -11.464 7.846 1.00 98.38 83 VAL A CA 1
ATOM 594 C C . VAL A 1 83 ? -13.126 -10.288 7.910 1.00 98.38 83 VAL A C 1
ATOM 596 O O . VAL A 1 83 ? -14.332 -10.474 7.753 1.00 98.38 83 VAL A O 1
ATOM 599 N N . LEU A 1 84 ? -12.599 -9.086 8.136 1.00 98.44 84 LEU A N 1
ATOM 600 C CA . LEU A 1 84 ? -13.344 -7.834 8.205 1.00 98.44 84 LEU A CA 1
ATOM 601 C C . LEU A 1 84 ? -13.305 -7.105 6.853 1.00 98.44 84 LEU A C 1
ATOM 603 O O . LEU A 1 84 ? -12.279 -6.597 6.405 1.00 98.44 84 LEU A O 1
ATOM 607 N N . ASP A 1 85 ? -14.459 -7.053 6.201 1.00 98.69 85 ASP A N 1
ATOM 608 C CA . ASP A 1 85 ? -14.654 -6.414 4.903 1.00 98.69 85 ASP A CA 1
ATOM 609 C C . ASP A 1 85 ? -15.444 -5.114 5.096 1.00 98.69 85 ASP A C 1
ATOM 611 O O . ASP A 1 85 ? -16.622 -5.137 5.463 1.00 98.69 85 ASP A O 1
ATOM 615 N N . LEU A 1 86 ? -14.805 -3.969 4.868 1.00 98.69 86 LEU A N 1
ATOM 616 C CA . LEU A 1 86 ? -15.446 -2.665 5.028 1.00 98.69 86 LEU A CA 1
ATOM 617 C C . LEU A 1 86 ? -16.438 -2.361 3.892 1.00 98.69 86 LEU A C 1
ATOM 619 O O . LEU A 1 86 ? -17.228 -1.432 4.025 1.00 98.69 86 LEU A O 1
ATOM 623 N N . ASN A 1 87 ? -16.460 -3.161 2.815 1.00 98.31 87 ASN A N 1
ATOM 624 C CA . ASN A 1 87 ? -17.497 -3.143 1.774 1.00 98.31 87 ASN A CA 1
ATOM 625 C C . ASN A 1 87 ? -17.761 -1.748 1.152 1.00 98.31 87 ASN A C 1
ATOM 627 O O . ASN A 1 87 ? -18.887 -1.401 0.805 1.00 98.31 87 ASN A O 1
ATOM 631 N N . GLY A 1 88 ? -16.713 -0.927 1.041 1.00 98.25 88 GLY A N 1
ATOM 632 C CA . GLY A 1 88 ? -16.749 0.453 0.547 1.00 98.25 88 GLY A CA 1
ATOM 633 C C . GLY A 1 88 ? -17.144 1.513 1.584 1.00 98.25 88 GLY A C 1
ATOM 634 O O . GLY A 1 88 ? -17.104 2.701 1.268 1.00 98.25 88 GLY A O 1
ATOM 635 N N . PHE A 1 89 ? -17.503 1.122 2.809 1.00 98.81 89 PHE A N 1
ATOM 636 C CA . PHE A 1 89 ? -17.865 2.037 3.893 1.00 98.81 89 PHE A CA 1
ATOM 637 C C . PHE A 1 89 ? -16.647 2.542 4.680 1.00 98.81 89 PHE A C 1
ATOM 639 O O . PHE A 1 89 ? -15.533 2.019 4.576 1.00 98.81 89 PHE A O 1
ATOM 646 N N . SER A 1 90 ? -16.881 3.588 5.476 1.00 98.69 90 SER A N 1
ATOM 647 C CA . SER A 1 90 ? -15.871 4.235 6.309 1.00 98.69 90 SER A CA 1
ATOM 648 C C . SER A 1 90 ? -16.020 3.885 7.791 1.00 98.69 90 SER A C 1
ATOM 650 O O . SER A 1 90 ? -17.132 3.772 8.311 1.00 98.69 90 SER A O 1
ATOM 652 N N . ILE A 1 91 ? -14.890 3.797 8.490 1.00 98.62 91 ILE A N 1
ATOM 653 C CA . ILE A 1 91 ? -14.801 3.923 9.947 1.00 98.62 91 ILE A CA 1
ATOM 654 C C . ILE A 1 91 ? -14.107 5.256 10.222 1.00 98.62 91 ILE A C 1
ATOM 656 O O . ILE A 1 91 ? -12.995 5.491 9.746 1.00 98.62 91 ILE A O 1
ATOM 660 N N . THR A 1 92 ? -14.763 6.165 10.936 1.00 98.38 92 THR A N 1
ATOM 661 C CA . THR A 1 92 ? -14.286 7.550 11.045 1.00 98.38 92 THR A CA 1
ATOM 662 C C . THR A 1 92 ? -14.462 8.081 12.460 1.00 98.38 92 THR A C 1
ATOM 664 O O . THR A 1 92 ? -15.542 7.944 13.030 1.00 98.38 92 THR A O 1
ATOM 667 N N . SER A 1 93 ? -13.423 8.705 13.018 1.00 97.31 93 SER A N 1
ATOM 668 C CA . SER A 1 93 ? -13.535 9.516 14.240 1.00 97.31 93 SER A CA 1
ATOM 669 C C . SER A 1 93 ? -13.335 11.008 13.919 1.00 97.31 93 SER A C 1
ATOM 671 O O . SER A 1 93 ? -13.593 11.440 12.795 1.00 97.31 93 SER A O 1
ATOM 673 N N . ASN A 1 94 ? -12.974 11.838 14.897 1.00 94.69 94 ASN A N 1
ATOM 674 C CA . ASN A 1 94 ? -12.942 13.297 14.762 1.00 94.69 94 ASN A CA 1
ATOM 675 C C . ASN A 1 94 ? -11.553 13.932 14.927 1.00 94.69 94 ASN A C 1
ATOM 677 O O . ASN A 1 94 ? -11.472 15.160 15.001 1.00 94.69 94 ASN A O 1
ATOM 681 N N . ALA A 1 95 ? -10.475 13.141 14.954 1.00 92.31 95 ALA A N 1
ATOM 682 C CA . ALA A 1 95 ? -9.124 13.690 14.906 1.00 92.31 95 ALA A CA 1
ATOM 683 C C . ALA A 1 95 ? -8.903 14.470 13.597 1.00 92.31 95 ALA A C 1
ATOM 685 O O . ALA A 1 95 ? -9.692 14.401 12.643 1.00 92.31 95 ALA A O 1
ATOM 686 N N . HIS A 1 96 ? -7.836 15.256 13.566 1.00 90.31 96 HIS A N 1
ATOM 687 C CA . HIS A 1 96 ? -7.473 16.049 12.404 1.00 90.31 96 HIS A CA 1
ATOM 688 C C . HIS A 1 96 ? -5.958 16.087 12.243 1.00 90.31 96 HIS A C 1
ATOM 690 O O . HIS A 1 96 ? -5.238 16.193 13.240 1.00 90.31 96 HIS A O 1
ATOM 696 N N . CYS A 1 97 ? -5.506 16.024 10.993 1.00 89.50 97 CYS A N 1
ATOM 697 C CA . CYS A 1 97 ? -4.135 16.324 10.611 1.00 89.50 97 CYS A CA 1
ATOM 698 C C . CYS A 1 97 ? -4.116 17.489 9.626 1.00 89.50 97 CYS A C 1
ATOM 700 O O . CYS A 1 97 ? -4.824 17.463 8.614 1.00 89.50 97 CYS A O 1
ATOM 702 N N . ASP A 1 98 ? -3.256 18.458 9.902 1.00 89.69 98 ASP A N 1
ATOM 703 C CA . ASP A 1 98 ? -2.894 19.539 8.996 1.00 89.69 98 ASP A CA 1
ATOM 704 C C . ASP A 1 98 ? -1.410 19.425 8.607 1.00 89.69 98 ASP A C 1
ATOM 706 O O . ASP A 1 98 ? -0.723 18.467 8.967 1.00 89.69 98 ASP A O 1
ATOM 710 N N . ASP A 1 99 ? -0.910 20.385 7.833 1.00 83.06 99 ASP A N 1
ATOM 711 C CA . ASP A 1 99 ? 0.469 20.359 7.338 1.00 83.06 99 ASP A CA 1
ATOM 712 C C . ASP A 1 99 ? 1.515 20.675 8.443 1.00 83.06 99 ASP A C 1
ATOM 714 O O . ASP A 1 99 ? 2.716 20.640 8.181 1.00 83.06 99 ASP A O 1
ATOM 718 N N . THR A 1 100 ? 1.079 20.981 9.674 1.00 83.81 100 THR A N 1
ATOM 719 C CA . THR A 1 100 ? 1.926 21.225 10.858 1.00 83.81 100 THR A CA 1
ATOM 720 C C . THR A 1 100 ? 1.934 20.066 11.859 1.00 83.81 100 THR A C 1
ATOM 722 O O . THR A 1 100 ? 2.794 20.035 12.741 1.00 83.81 100 THR A O 1
ATOM 725 N N . GLY A 1 101 ? 1.010 19.109 11.729 1.00 88.50 101 GLY A N 1
ATOM 726 C CA . GLY A 1 101 ? 0.972 17.907 12.554 1.00 88.50 101 GLY A CA 1
ATOM 727 C C . GLY A 1 101 ? -0.392 17.226 12.603 1.00 88.50 101 GLY A C 1
ATOM 728 O O . GLY A 1 101 ? -1.353 17.615 11.942 1.00 88.50 101 GLY A O 1
ATOM 729 N N . CYS A 1 102 ? -0.481 16.192 13.437 1.00 88.69 102 CYS A N 1
ATOM 730 C CA . CYS A 1 102 ? -1.725 15.489 13.723 1.00 88.69 102 CYS A CA 1
ATOM 731 C C . CYS A 1 102 ? -2.168 15.681 15.173 1.00 88.69 102 CYS A C 1
ATOM 733 O O . CYS A 1 102 ? -1.352 15.778 16.090 1.00 88.69 102 CYS A O 1
ATOM 735 N N . THR A 1 103 ? -3.484 15.659 15.387 1.00 85.25 103 THR A N 1
ATOM 736 C CA . THR A 1 103 ? -4.083 15.570 16.721 1.00 85.25 103 THR A CA 1
ATOM 737 C C . THR A 1 103 ? -3.733 14.209 17.323 1.00 85.25 103 THR A C 1
ATOM 739 O O . THR A 1 103 ? -4.316 13.195 16.942 1.00 85.25 103 THR A O 1
ATOM 742 N N . THR A 1 104 ? -2.778 14.182 18.249 1.00 78.44 104 THR A N 1
ATOM 743 C CA . THR A 1 104 ? -2.382 12.967 18.972 1.00 78.44 104 THR A CA 1
ATOM 744 C C . THR A 1 104 ? -3.338 12.678 20.131 1.00 78.44 104 THR A C 1
ATOM 746 O O . THR A 1 104 ? -3.886 13.590 20.754 1.00 78.44 104 THR A O 1
ATOM 749 N N . GLY A 1 105 ? -3.566 11.398 20.428 1.00 81.50 105 GLY A N 1
ATOM 750 C CA . GLY A 1 105 ? -4.474 10.974 21.493 1.00 81.50 105 GLY A CA 1
ATOM 751 C C . GLY A 1 105 ? -4.664 9.459 21.550 1.00 81.50 105 GLY A C 1
ATOM 752 O O . GLY A 1 105 ? -3.905 8.701 20.955 1.00 81.50 105 GLY A O 1
ATOM 753 N N . SER A 1 106 ? -5.682 9.013 22.286 1.00 88.38 106 SER A N 1
ATOM 754 C CA . SER A 1 106 ? -6.109 7.609 22.318 1.00 88.38 106 SER A CA 1
ATOM 755 C C . SER A 1 106 ? -7.152 7.306 21.238 1.00 88.38 106 SER A C 1
ATOM 757 O O . SER A 1 106 ? -7.712 8.215 20.624 1.00 88.38 106 SER A O 1
ATOM 759 N N . GLY A 1 107 ? -7.462 6.025 21.048 1.00 94.75 107 GLY A N 1
ATOM 760 C CA . GLY A 1 107 ? -8.479 5.569 20.106 1.00 94.75 107 GLY A CA 1
ATOM 761 C C . GLY A 1 107 ? -7.901 5.251 18.732 1.00 94.75 107 GLY A C 1
ATOM 762 O O . GLY A 1 107 ? -7.436 6.139 18.012 1.00 94.75 107 GLY A O 1
ATOM 763 N N . SER A 1 108 ? -7.964 3.970 18.381 1.00 97.31 108 SER A N 1
ATOM 764 C CA . SER A 1 108 ? -7.543 3.404 17.104 1.00 97.31 108 SER A CA 1
ATOM 765 C C . SER A 1 108 ? -8.741 2.942 16.272 1.00 97.31 108 SER A C 1
ATOM 767 O O . SER A 1 108 ? -9.768 2.548 16.822 1.00 97.31 108 SER A O 1
ATOM 769 N N . GLY A 1 109 ? -8.637 2.964 14.943 1.00 98.06 109 GLY A N 1
ATOM 770 C CA . GLY A 1 109 ? -9.769 2.636 14.063 1.00 98.06 109 GLY A CA 1
ATOM 771 C C . GLY A 1 109 ? -10.153 1.155 14.083 1.00 98.06 109 GLY A C 1
ATOM 772 O O . GLY A 1 109 ? -11.301 0.805 14.371 1.00 98.06 109 GLY A O 1
ATOM 773 N N . VAL A 1 110 ? -9.176 0.290 13.814 1.00 98.19 110 VAL A N 1
ATOM 774 C CA . VAL A 1 110 ? -9.261 -1.165 14.001 1.00 98.19 110 VAL A CA 1
ATOM 775 C C . VAL A 1 110 ? -8.031 -1.618 14.785 1.00 98.19 110 VAL A C 1
ATOM 777 O O . VAL A 1 110 ? -6.907 -1.335 14.370 1.00 98.19 110 VAL A O 1
ATOM 780 N N . LEU A 1 111 ? -8.253 -2.306 15.906 1.00 97.50 111 LEU A N 1
ATOM 781 C CA . LEU A 1 111 ? -7.227 -2.687 16.876 1.00 97.50 111 LEU A CA 1
ATOM 782 C C . LEU A 1 111 ? -7.316 -4.179 17.220 1.00 97.50 111 LEU A C 1
ATOM 784 O O . LEU A 1 111 ? -8.281 -4.611 17.846 1.00 97.50 111 LEU A O 1
ATOM 788 N N . ALA A 1 112 ? -6.294 -4.963 16.891 1.00 95.31 112 ALA A N 1
ATOM 789 C CA . ALA A 1 112 ? -6.010 -6.207 17.607 1.00 95.31 112 ALA A CA 1
ATOM 790 C C . ALA A 1 112 ? -5.256 -5.866 18.902 1.00 95.31 112 ALA A C 1
ATOM 792 O O . ALA A 1 112 ? -4.345 -5.042 18.871 1.00 95.31 112 ALA A O 1
ATOM 793 N N . LEU A 1 113 ? -5.651 -6.444 20.043 1.00 82.50 113 LEU A N 1
ATOM 794 C CA . LEU A 1 113 ? -5.125 -6.036 21.355 1.00 82.50 113 LEU A CA 1
ATOM 795 C C . LEU A 1 113 ? -3.621 -6.353 21.515 1.00 82.50 113 LEU A C 1
ATOM 797 O O . LEU A 1 113 ? -3.286 -7.534 21.662 1.00 82.50 113 LEU A O 1
ATOM 801 N N . PRO A 1 114 ? -2.734 -5.335 21.592 1.00 64.81 114 PRO A N 1
ATOM 802 C CA . PRO A 1 114 ? -1.292 -5.550 21.559 1.00 64.81 114 PRO A CA 1
ATOM 803 C C . PRO A 1 114 ? -0.790 -6.445 22.693 1.00 64.81 114 PRO A C 1
ATOM 805 O O . PRO A 1 114 ? -1.027 -6.181 23.876 1.00 64.81 114 PRO A O 1
ATOM 808 N N . GLY A 1 115 ? -0.027 -7.476 22.337 1.00 65.44 115 GLY A N 1
ATOM 809 C CA . GLY A 1 115 ? 0.700 -8.316 23.292 1.00 65.44 115 GLY A CA 1
ATOM 810 C C . GLY A 1 115 ? -0.086 -9.507 23.845 1.00 65.44 115 GLY A C 1
ATOM 811 O O . GLY A 1 115 ? 0.497 -10.331 24.559 1.00 65.44 115 GLY A O 1
ATOM 812 N N . ASN A 1 116 ? -1.359 -9.677 23.476 1.00 71.94 116 ASN A N 1
ATOM 813 C CA . ASN A 1 116 ? -2.054 -10.945 23.684 1.00 71.94 116 ASN A CA 1
ATOM 814 C C . ASN A 1 116 ? -1.773 -11.901 22.512 1.00 71.94 116 ASN A C 1
ATOM 816 O O . ASN A 1 116 ? -2.593 -12.054 21.612 1.00 71.94 116 ASN A O 1
ATOM 820 N N . ARG A 1 117 ? -0.635 -12.608 22.584 1.00 75.56 117 ARG A N 1
ATOM 821 C CA . ARG A 1 117 ? -0.122 -13.587 21.590 1.00 75.56 117 ARG A CA 1
ATOM 822 C C . ARG A 1 117 ? -1.044 -14.779 21.246 1.00 75.56 117 ARG A C 1
ATOM 824 O O . ARG A 1 117 ? -0.585 -15.760 20.664 1.00 75.56 117 ARG A O 1
ATOM 831 N N . LEU A 1 118 ? -2.299 -14.772 21.691 1.00 77.94 118 LEU A N 1
ATOM 832 C CA . LEU A 1 118 ? -3.295 -15.816 21.439 1.00 77.94 118 LEU A CA 1
ATOM 833 C C . LEU A 1 118 ? -4.475 -15.325 20.579 1.00 77.94 118 LEU A C 1
ATOM 835 O O . LEU A 1 118 ? -5.275 -16.151 20.135 1.00 77.94 118 LEU A O 1
ATOM 839 N N . VAL A 1 119 ? -4.608 -14.016 20.336 1.00 88.56 119 VAL A N 1
ATOM 840 C CA . VAL A 1 119 ? -5.756 -13.407 19.636 1.00 88.56 119 VAL A CA 1
ATOM 841 C C . VAL A 1 119 ? -5.296 -12.400 18.581 1.00 88.56 119 VAL A C 1
ATOM 843 O O . VAL A 1 119 ? -4.139 -12.007 18.564 1.00 88.56 119 VAL A O 1
ATOM 846 N N . GLY A 1 120 ? -6.187 -11.993 17.673 1.00 89.19 120 GLY A N 1
ATOM 847 C CA . GLY A 1 120 ? -5.880 -10.977 16.660 1.00 89.19 120 GLY A CA 1
ATOM 848 C C . GLY A 1 120 ? -4.977 -11.435 15.507 1.00 89.19 120 GLY A C 1
ATOM 849 O O . GLY A 1 120 ? -4.709 -10.649 14.601 1.00 89.19 120 GLY A O 1
ATOM 850 N N . HIS A 1 121 ? -4.530 -12.693 15.494 1.00 95.38 121 HIS A N 1
ATOM 851 C CA . HIS A 1 121 ? -3.697 -13.236 14.420 1.00 95.38 121 HIS A CA 1
ATOM 852 C C . HIS A 1 121 ? -4.523 -13.610 13.186 1.00 95.38 121 HIS A C 1
ATOM 854 O O . HIS A 1 121 ? -5.688 -14.001 13.294 1.00 95.38 121 HIS A O 1
ATOM 860 N N . ARG A 1 122 ? -3.894 -13.579 12.002 1.00 96.88 122 ARG A N 1
ATOM 861 C CA . ARG A 1 122 ? -4.543 -13.946 10.722 1.00 96.88 122 ARG A CA 1
ATOM 862 C C . ARG A 1 122 ? -5.802 -13.119 10.421 1.00 96.88 122 ARG A C 1
ATOM 864 O O . ARG A 1 122 ? -6.764 -13.616 9.838 1.00 96.88 122 ARG A O 1
ATOM 871 N N . VAL A 1 123 ? -5.800 -11.849 10.827 1.00 98.00 123 VAL A N 1
ATOM 872 C CA . VAL A 1 123 ? -6.866 -10.897 10.494 1.00 98.00 123 VAL A CA 1
ATOM 873 C C . VAL A 1 123 ? -6.714 -10.442 9.047 1.00 98.00 123 VAL A C 1
ATOM 875 O O . VAL A 1 123 ? -5.669 -9.927 8.663 1.00 98.00 123 VAL A O 1
ATOM 878 N N . THR A 1 124 ? -7.775 -10.573 8.256 1.00 98.56 124 THR A N 1
ATOM 879 C CA . THR A 1 124 ? -7.897 -9.910 6.952 1.00 98.56 124 THR A CA 1
ATOM 880 C C . THR A 1 124 ? -8.752 -8.657 7.105 1.00 98.56 124 THR A C 1
ATOM 882 O O . THR A 1 124 ? -9.892 -8.760 7.552 1.00 98.56 124 THR A O 1
ATOM 885 N N . LEU A 1 125 ? -8.237 -7.494 6.709 1.00 98.62 125 LEU A N 1
ATOM 886 C CA . LEU A 1 125 ? -8.943 -6.211 6.723 1.00 98.62 125 LEU A CA 1
ATOM 887 C C . LEU A 1 125 ? -8.903 -5.580 5.329 1.00 98.62 125 LEU A C 1
ATOM 889 O O . LEU A 1 125 ? -7.819 -5.406 4.769 1.00 98.62 125 LEU A O 1
ATOM 893 N N . ARG A 1 126 ? -10.064 -5.236 4.754 1.00 98.75 126 ARG A N 1
ATOM 894 C CA . ARG A 1 126 ? -10.100 -4.772 3.357 1.00 98.75 126 ARG A CA 1
ATOM 895 C C . ARG A 1 126 ? -11.260 -3.871 2.940 1.00 98.75 126 ARG A C 1
ATOM 897 O O . ARG A 1 126 ? -12.279 -3.811 3.620 1.00 98.75 126 ARG A O 1
ATOM 904 N N . ASN A 1 127 ? -11.114 -3.274 1.753 1.00 98.19 127 ASN A N 1
ATOM 905 C CA . ASN A 1 127 ? -12.160 -2.623 0.948 1.00 98.19 127 ASN A CA 1
ATOM 906 C C . ASN A 1 127 ? -12.912 -1.468 1.635 1.00 98.19 127 ASN A C 1
ATOM 908 O O . ASN A 1 127 ? -14.122 -1.559 1.835 1.00 98.19 127 ASN A O 1
ATOM 912 N N . GLY A 1 128 ? -12.264 -0.355 1.968 1.00 98.62 128 GLY A N 1
ATOM 913 C CA . GLY A 1 128 ? -12.984 0.805 2.516 1.00 98.62 128 GLY A CA 1
ATOM 914 C C . GLY A 1 128 ? -12.064 1.914 2.991 1.00 98.62 128 GLY A C 1
ATOM 915 O O . GLY A 1 128 ? -10.946 2.044 2.493 1.00 98.62 128 GLY A O 1
ATOM 916 N N . SER A 1 129 ? -12.515 2.712 3.959 1.00 98.75 129 SER A N 1
ATOM 917 C CA . SER A 1 129 ? -11.674 3.747 4.565 1.00 98.75 129 SER A CA 1
ATOM 918 C C . SER A 1 129 ? -11.675 3.717 6.089 1.00 98.75 129 SER A C 1
ATOM 920 O O . SER A 1 129 ? -12.681 3.407 6.725 1.00 98.75 129 SER A O 1
ATOM 922 N N . ILE A 1 130 ? -10.528 4.049 6.681 1.00 98.69 130 ILE A N 1
ATOM 923 C CA . ILE A 1 130 ? -10.377 4.219 8.129 1.00 98.69 130 ILE A CA 1
ATOM 924 C C . ILE A 1 130 ? -9.647 5.532 8.359 1.00 98.69 130 ILE A C 1
ATOM 926 O O . ILE A 1 130 ? -8.535 5.714 7.861 1.00 98.69 130 ILE A O 1
ATOM 930 N N . GLN A 1 131 ? -10.306 6.473 9.034 1.00 98.00 131 GLN A N 1
ATOM 931 C CA . GLN A 1 131 ? -9.867 7.865 9.018 1.00 98.00 131 GLN A CA 1
ATOM 932 C C . GLN A 1 131 ? -10.058 8.588 10.350 1.00 98.00 131 GLN A C 1
ATOM 934 O O . GLN A 1 131 ? -11.005 8.306 11.087 1.00 98.00 131 GLN A O 1
ATOM 939 N N . ARG A 1 132 ? -9.229 9.611 10.59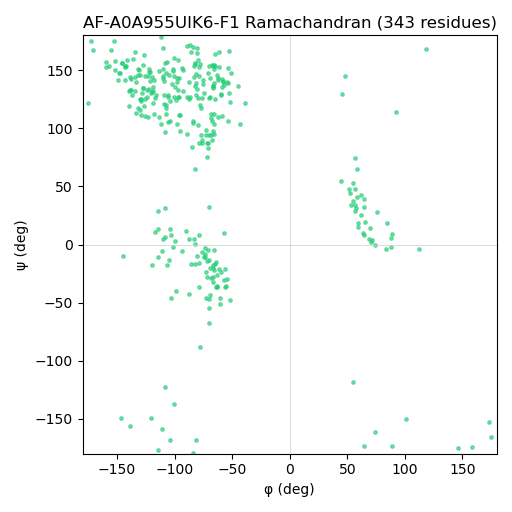0 1.00 97.00 132 ARG A N 1
ATOM 940 C CA . ARG A 1 132 ? -9.434 10.617 11.647 1.00 97.00 132 ARG A CA 1
ATOM 941 C C . ARG A 1 132 ? -9.375 10.046 13.066 1.00 97.00 132 ARG A C 1
ATOM 943 O O . ARG A 1 132 ? -10.145 10.462 13.929 1.00 97.00 132 ARG A O 1
ATOM 950 N N . PHE A 1 133 ? -8.460 9.110 13.309 1.00 97.56 133 PHE A N 1
ATOM 951 C CA . PHE A 1 133 ? -8.181 8.541 14.635 1.00 97.56 133 PHE A CA 1
ATOM 952 C C . PHE A 1 133 ? -6.974 9.222 15.275 1.00 97.56 133 PHE A C 1
ATOM 954 O O . PHE A 1 133 ? -6.032 9.572 14.575 1.00 97.56 133 PHE A O 1
ATOM 961 N N . ALA A 1 134 ? -6.991 9.422 16.595 1.00 95.75 134 ALA A N 1
ATOM 962 C CA . ALA A 1 134 ? -5.907 10.118 17.295 1.00 95.75 134 ALA A CA 1
ATOM 963 C C . ALA A 1 134 ? -4.737 9.185 17.683 1.00 95.75 134 ALA A C 1
ATOM 965 O O . ALA A 1 134 ? -3.639 9.670 17.958 1.00 95.75 134 ALA A O 1
ATOM 966 N N . GLY A 1 135 ? -4.969 7.866 17.669 1.00 95.62 135 GLY A N 1
ATOM 967 C CA . GLY A 1 135 ? -3.944 6.820 17.679 1.00 95.62 135 GLY A CA 1
ATOM 968 C C . GLY A 1 135 ? -3.698 6.241 16.278 1.00 95.62 135 GLY A C 1
ATOM 969 O O . GLY A 1 135 ? -3.632 6.978 15.290 1.00 95.62 135 GLY A O 1
ATOM 970 N N . HIS A 1 136 ? -3.574 4.914 16.183 1.00 96.38 136 HIS A N 1
ATOM 971 C CA . HIS A 1 136 ? -3.398 4.209 14.909 1.00 96.38 136 HIS A CA 1
ATOM 972 C C . HIS A 1 136 ? -4.717 4.134 14.128 1.00 96.38 136 HIS A C 1
ATOM 974 O O . HIS A 1 136 ? -5.768 3.862 14.703 1.00 96.38 136 HIS A O 1
ATOM 980 N N . CYS A 1 137 ? -4.704 4.268 12.803 1.00 98.00 137 CYS A N 1
ATOM 981 C CA . CYS A 1 137 ? -5.910 3.922 12.040 1.00 98.00 137 CYS A CA 1
ATOM 982 C C . CYS A 1 137 ? -6.116 2.397 11.991 1.00 98.00 137 CYS A C 1
ATOM 984 O O . CYS A 1 137 ? -7.214 1.914 12.267 1.00 98.00 137 CYS A O 1
ATOM 986 N N . VAL A 1 138 ? -5.060 1.633 11.706 1.00 98.38 138 VAL A N 1
ATOM 987 C CA . VAL A 1 138 ? -5.050 0.163 11.730 1.00 98.38 138 VAL A CA 1
ATOM 988 C C . VAL A 1 138 ? -3.860 -0.311 12.558 1.00 98.38 138 VAL A C 1
ATOM 990 O O . VAL A 1 138 ? -2.731 0.056 12.250 1.00 98.38 138 VAL A O 1
ATOM 993 N N . ALA A 1 139 ? -4.109 -1.145 13.565 1.00 97.31 139 ALA A N 1
ATOM 994 C CA . ALA A 1 139 ? -3.084 -1.850 14.332 1.00 97.31 139 ALA A CA 1
ATOM 995 C C . ALA A 1 139 ? -3.487 -3.325 14.474 1.00 97.31 139 ALA A C 1
ATOM 997 O O . ALA A 1 139 ? -4.499 -3.634 15.107 1.00 97.31 139 ALA A O 1
ATOM 998 N N . LEU A 1 140 ? -2.736 -4.234 13.847 1.00 97.44 140 LEU A N 1
ATOM 999 C CA . LEU A 1 140 ? -3.022 -5.673 13.811 1.00 97.44 140 LEU A CA 1
ATOM 1000 C C . LEU A 1 140 ? -1.808 -6.502 14.259 1.00 97.44 140 LEU A C 1
ATOM 1002 O O . LEU A 1 140 ? -0.662 -6.078 14.140 1.00 97.44 140 LEU A O 1
ATOM 1006 N N . GLU A 1 141 ? -2.072 -7.707 14.756 1.00 96.00 141 GLU A N 1
ATOM 1007 C CA . GLU A 1 141 ? -1.049 -8.668 15.190 1.00 96.00 141 GLU A CA 1
ATOM 1008 C C . GLU A 1 141 ? -0.458 -9.445 13.987 1.00 96.00 141 GLU A C 1
ATOM 1010 O O . GLU A 1 141 ? -0.649 -9.090 12.821 1.00 96.00 141 GLU A O 1
ATOM 1015 N N . SER A 1 142 ? 0.303 -10.509 14.254 1.00 95.81 142 SER A N 1
ATOM 1016 C CA . SER A 1 142 ? 1.042 -11.264 13.230 1.00 95.81 142 SER A CA 1
ATOM 1017 C C . SER A 1 142 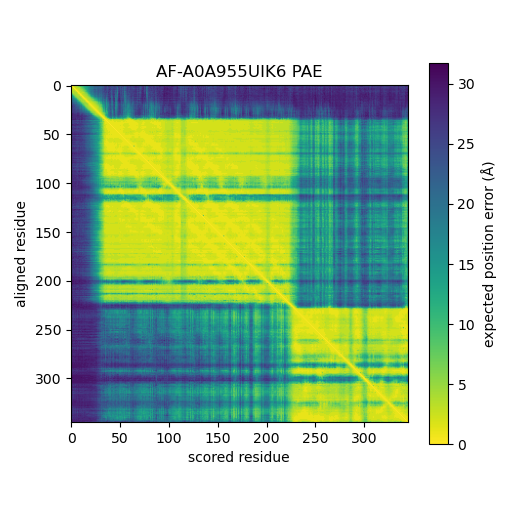? 0.134 -11.972 12.202 1.00 95.81 142 SER A C 1
ATOM 1019 O O . SER A 1 142 ? -0.990 -12.396 12.507 1.00 95.81 142 SER A O 1
ATOM 1021 N N . LEU A 1 143 ? 0.671 -12.200 10.997 1.00 96.75 143 LEU A N 1
ATOM 1022 C CA . LEU A 1 143 ? 0.001 -12.826 9.845 1.00 96.75 143 LEU A CA 1
ATOM 1023 C C . LEU A 1 143 ? -1.230 -12.051 9.332 1.00 96.75 143 LEU A C 1
ATOM 1025 O O . LEU A 1 143 ? -2.135 -12.650 8.748 1.00 96.75 143 LEU A O 1
ATOM 1029 N N . ALA A 1 144 ? -1.296 -10.739 9.561 1.00 98.00 144 ALA A N 1
ATOM 1030 C CA . ALA A 1 144 ? -2.384 -9.897 9.079 1.00 98.00 144 ALA A CA 1
ATOM 1031 C C . ALA A 1 144 ? -2.337 -9.709 7.551 1.00 98.00 144 ALA A C 1
ATOM 1033 O O . ALA A 1 144 ? -1.275 -9.747 6.933 1.00 98.00 144 ALA A O 1
ATOM 1034 N N . HIS A 1 145 ? -3.490 -9.454 6.935 1.00 98.56 145 HIS A N 1
ATOM 1035 C CA . HIS A 1 145 ? -3.620 -9.151 5.510 1.00 98.56 145 HIS A CA 1
ATOM 1036 C C . HIS A 1 145 ? -4.447 -7.879 5.326 1.00 98.56 145 HIS A C 1
ATOM 1038 O O . HIS A 1 145 ? -5.648 -7.879 5.591 1.00 98.56 145 HIS A O 1
ATOM 1044 N N . VAL A 1 146 ? -3.816 -6.797 4.873 1.00 98.69 146 VAL A N 1
ATOM 1045 C CA . VAL A 1 146 ? -4.440 -5.472 4.743 1.00 98.69 146 VAL A CA 1
ATOM 1046 C C . VAL A 1 146 ? -4.440 -5.043 3.277 1.00 98.69 146 VAL A C 1
ATOM 1048 O O . VAL A 1 146 ? -3.371 -4.807 2.706 1.00 98.69 146 VAL A O 1
ATOM 1051 N N . GLU A 1 147 ? -5.621 -4.954 2.656 1.00 98.56 147 GLU A N 1
ATOM 1052 C CA . GLU A 1 147 ? -5.741 -4.643 1.222 1.00 98.56 147 GLU A CA 1
ATOM 1053 C C . GLU A 1 147 ? -6.853 -3.650 0.849 1.00 98.56 147 GLU A C 1
ATOM 1055 O O . GLU A 1 147 ? -7.960 -3.688 1.383 1.00 98.56 147 GLU A O 1
ATOM 1060 N N . GLY A 1 148 ? -6.590 -2.782 -0.132 1.00 97.00 148 GLY A N 1
ATOM 1061 C CA . GLY A 1 148 ? -7.623 -1.918 -0.714 1.00 97.00 148 GLY A CA 1
ATOM 1062 C C . GLY A 1 148 ? -8.217 -0.893 0.260 1.00 97.00 148 GLY A C 1
ATOM 1063 O O . GLY A 1 148 ? -9.407 -0.577 0.164 1.00 97.00 148 GLY A O 1
ATOM 1064 N N . LEU A 1 149 ? -7.427 -0.401 1.221 1.00 98.75 149 LEU A N 1
ATOM 1065 C CA . LEU A 1 149 ? -7.850 0.636 2.164 1.00 98.75 149 LEU A CA 1
ATOM 1066 C C . LEU A 1 149 ? -7.422 2.044 1.739 1.00 98.75 149 LEU A C 1
ATOM 1068 O O . LEU A 1 149 ? -6.298 2.265 1.284 1.00 98.75 149 LEU A O 1
ATOM 1072 N N . LEU A 1 150 ? -8.292 3.018 2.011 1.00 98.06 150 LEU A N 1
ATOM 1073 C CA . LEU A 1 150 ? -7.942 4.430 2.139 1.00 98.06 150 LEU A CA 1
ATOM 1074 C C . LEU A 1 150 ? -7.779 4.779 3.624 1.00 98.06 150 LEU A C 1
ATOM 1076 O O . LEU A 1 150 ? -8.764 4.943 4.346 1.00 98.06 150 LEU A O 1
ATOM 1080 N N . VAL A 1 151 ? -6.538 4.916 4.073 1.00 98.50 151 VAL A N 1
ATOM 1081 C CA . VAL A 1 151 ? -6.194 5.235 5.463 1.00 98.50 151 VAL A CA 1
ATOM 1082 C C . VAL A 1 151 ? -5.744 6.690 5.557 1.00 98.50 151 VAL A C 1
ATOM 1084 O O . VAL A 1 151 ? -4.898 7.112 4.761 1.00 98.50 151 VAL A O 1
ATOM 1087 N N . SER A 1 152 ? -6.312 7.483 6.476 1.00 97.31 152 SER A N 1
ATOM 1088 C CA . SER A 1 152 ? -5.939 8.903 6.555 1.00 97.31 152 SER A CA 1
ATOM 1089 C C . SER A 1 152 ? -6.216 9.652 7.850 1.00 97.31 152 SER A C 1
ATOM 1091 O O . SER A 1 152 ? -7.144 9.333 8.581 1.00 97.31 152 SER A O 1
ATOM 1093 N N . GLU A 1 153 ? -5.479 10.742 8.068 1.00 96.06 153 GLU A N 1
ATOM 1094 C CA . GLU A 1 153 ? -5.605 11.597 9.257 1.00 96.06 153 GLU A CA 1
ATOM 1095 C C . GLU A 1 153 ? -5.450 10.790 10.564 1.00 96.06 153 GLU A C 1
ATOM 1097 O O . GLU A 1 153 ? -6.321 10.807 11.432 1.00 96.06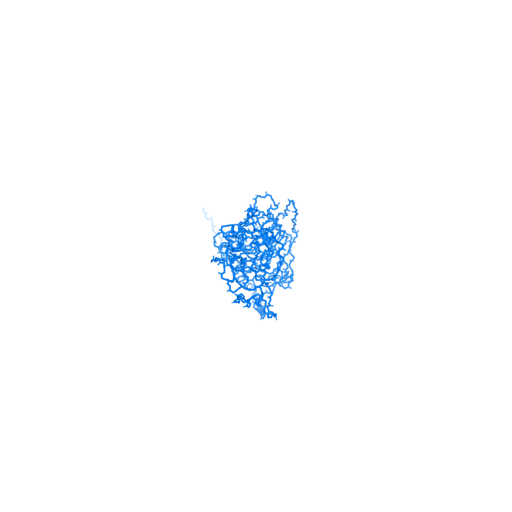 153 GLU A O 1
ATOM 1102 N N . CYS A 1 154 ? -4.359 10.029 10.671 1.00 96.06 154 CYS A N 1
ATOM 1103 C CA . CYS A 1 154 ? -4.068 9.170 11.824 1.00 96.06 154 CYS A CA 1
ATOM 1104 C C . CYS A 1 154 ? -3.048 9.865 12.736 1.00 96.06 154 CYS A C 1
ATOM 1106 O O . CYS A 1 154 ? -1.989 10.273 12.263 1.00 96.06 154 CYS A O 1
ATOM 1108 N N . GLY A 1 155 ? -3.348 10.011 14.027 1.00 95.31 155 GLY A N 1
ATOM 1109 C CA . GLY A 1 155 ? -2.499 10.718 14.992 1.00 95.31 155 GLY A CA 1
ATOM 1110 C C . GLY A 1 155 ? -1.178 10.012 15.298 1.00 95.31 155 GLY A C 1
ATOM 1111 O O . GLY A 1 155 ? -0.179 10.679 15.555 1.00 95.31 155 GLY A O 1
ATOM 1112 N N . ASP A 1 156 ? -1.160 8.684 15.194 1.00 94.69 156 ASP A N 1
ATOM 1113 C CA . ASP A 1 156 ? 0.046 7.854 15.206 1.00 94.69 156 ASP A CA 1
ATOM 1114 C C . ASP A 1 156 ? 0.280 7.302 13.774 1.00 94.69 156 ASP A C 1
ATOM 1116 O O . ASP A 1 156 ? 0.391 8.081 12.818 1.00 94.69 156 ASP A O 1
ATOM 1120 N N . ARG A 1 157 ? 0.344 5.979 13.595 1.00 96.06 157 ARG A N 1
ATOM 1121 C CA . ARG A 1 157 ? 0.516 5.308 12.293 1.00 96.06 157 ARG A CA 1
ATOM 1122 C C . ARG A 1 157 ? -0.764 5.148 11.489 1.00 96.06 157 ARG A C 1
ATOM 1124 O O . ARG A 1 157 ? -1.865 5.025 12.030 1.00 96.06 157 ARG A O 1
ATOM 1131 N N . GLY A 1 158 ? -0.590 5.032 10.176 1.00 97.44 158 GLY A N 1
ATOM 1132 C CA . GLY A 1 158 ? -1.648 4.586 9.273 1.00 97.44 158 GLY A CA 1
ATOM 1133 C C . GLY A 1 158 ? -1.971 3.105 9.467 1.00 97.44 158 GLY A C 1
ATOM 1134 O O . GLY A 1 158 ? -3.060 2.760 9.926 1.00 97.44 158 GLY A O 1
ATOM 1135 N N . ILE A 1 159 ? -1.021 2.241 9.112 1.00 98.19 159 ILE A N 1
ATOM 1136 C CA . ILE A 1 159 ? -1.125 0.781 9.199 1.00 98.19 159 ILE A CA 1
ATOM 1137 C C . ILE A 1 159 ? 0.075 0.253 9.988 1.00 98.19 159 ILE A C 1
ATOM 1139 O O . ILE A 1 159 ? 1.209 0.420 9.550 1.00 98.19 159 ILE A O 1
ATOM 1143 N N . ASP A 1 160 ? -0.179 -0.402 11.116 1.00 97.50 160 ASP A N 1
ATOM 1144 C CA . ASP A 1 160 ? 0.812 -1.101 11.936 1.00 97.50 160 ASP A CA 1
ATOM 1145 C C . ASP A 1 160 ? 0.467 -2.602 11.976 1.00 97.50 160 ASP A C 1
ATOM 1147 O O . ASP A 1 160 ? -0.679 -2.970 12.254 1.00 97.50 160 ASP A O 1
ATOM 1151 N N . VAL A 1 161 ? 1.421 -3.468 11.623 1.00 97.31 161 VAL A N 1
ATOM 1152 C CA . VAL A 1 161 ? 1.244 -4.933 11.545 1.00 97.31 161 VAL A CA 1
ATOM 1153 C C . VAL A 1 161 ? 2.495 -5.673 12.021 1.00 97.31 161 VAL A C 1
ATOM 1155 O O . VAL A 1 161 ? 3.605 -5.158 11.882 1.00 97.31 161 VAL A O 1
ATOM 1158 N N . ASP A 1 162 ? 2.347 -6.904 12.517 1.00 95.81 162 ASP A N 1
ATOM 1159 C CA . ASP A 1 162 ? 3.476 -7.717 13.006 1.00 95.81 162 ASP A CA 1
ATOM 1160 C C . ASP A 1 162 ? 3.917 -8.840 12.033 1.00 95.81 162 ASP A C 1
ATOM 1162 O O . ASP A 1 162 ? 3.548 -8.843 10.855 1.00 95.81 162 ASP A O 1
ATOM 1166 N N . GLU A 1 163 ? 4.765 -9.761 12.499 1.00 95.69 163 GLU A N 1
ATOM 1167 C CA . GLU A 1 163 ? 5.479 -10.784 11.726 1.00 95.69 163 GLU A CA 1
ATOM 1168 C C . GLU A 1 163 ? 4.620 -11.534 10.686 1.00 95.69 163 GLU A C 1
ATOM 1170 O O . GLU A 1 163 ? 3.500 -11.970 10.955 1.00 95.69 163 GLU A O 1
ATOM 1175 N N . GLY A 1 164 ? 5.171 -11.726 9.483 1.00 96.38 164 GLY A N 1
ATOM 1176 C CA . GLY A 1 164 ? 4.546 -12.501 8.407 1.00 96.38 164 GLY A CA 1
ATOM 1177 C C . GLY A 1 164 ? 3.303 -11.866 7.769 1.00 96.38 164 GLY A C 1
ATOM 1178 O O . GLY A 1 164 ? 2.562 -12.563 7.078 1.00 96.38 164 GLY A O 1
ATOM 1179 N N . SER A 1 165 ? 3.049 -10.576 8.004 1.00 97.94 165 SER A N 1
ATOM 1180 C CA . SER A 1 165 ? 1.870 -9.871 7.480 1.00 9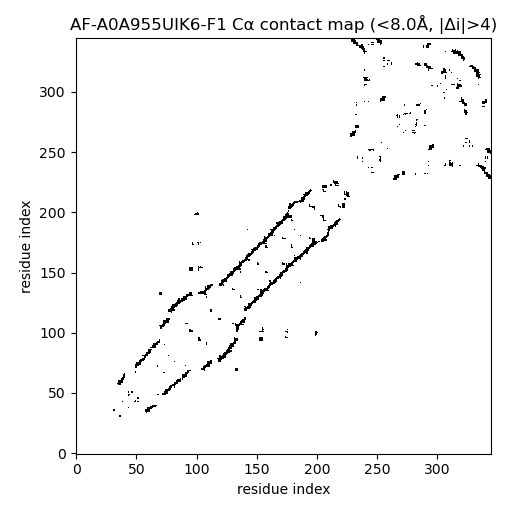7.94 165 SER A CA 1
ATOM 1181 C C . SER A 1 165 ? 2.042 -9.390 6.033 1.00 97.94 165 SER A C 1
ATOM 1183 O O . SER A 1 165 ? 3.155 -9.145 5.568 1.00 97.94 165 SER A O 1
ATOM 1185 N N . VAL A 1 166 ? 0.931 -9.197 5.318 1.00 98.12 166 VAL A N 1
ATOM 1186 C CA . VAL A 1 166 ? 0.881 -8.688 3.940 1.00 98.12 166 VAL A CA 1
ATOM 1187 C C . VAL A 1 166 ? 0.087 -7.381 3.894 1.00 98.12 166 VAL A C 1
ATOM 1189 O O . VAL A 1 166 ? -1.085 -7.354 4.257 1.00 98.12 166 VAL A O 1
ATOM 1192 N N . VAL A 1 167 ? 0.700 -6.296 3.415 1.00 98.00 167 VAL A N 1
ATOM 1193 C CA . VAL A 1 167 ? 0.048 -4.978 3.273 1.00 98.00 167 VAL A CA 1
ATOM 1194 C C . VAL A 1 167 ? 0.152 -4.529 1.819 1.00 98.00 167 VAL A C 1
ATOM 1196 O O . VAL A 1 167 ? 1.247 -4.224 1.343 1.00 98.00 167 VAL A O 1
ATOM 1199 N N . LYS A 1 168 ? -0.960 -4.503 1.078 1.00 97.38 168 LYS A N 1
ATOM 1200 C CA . LYS A 1 168 ? -0.923 -4.226 -0.368 1.00 97.38 168 LYS A CA 1
ATOM 1201 C C . LYS A 1 168 ? -2.078 -3.398 -0.921 1.00 97.38 168 LYS A C 1
ATOM 1203 O O . LYS A 1 168 ? -3.192 -3.453 -0.415 1.00 97.38 168 LYS A O 1
ATOM 1208 N N . THR A 1 169 ? -1.824 -2.671 -2.006 1.00 96.75 169 THR A N 1
ATOM 1209 C CA . THR A 1 169 ? -2.857 -1.917 -2.740 1.00 96.75 169 THR A CA 1
ATOM 1210 C C . THR A 1 169 ? -3.591 -0.897 -1.841 1.00 96.75 169 THR A C 1
ATOM 1212 O O . THR A 1 169 ? -4.782 -0.637 -2.015 1.00 96.75 169 THR A O 1
ATOM 1215 N N . ASN A 1 170 ? -2.906 -0.335 -0.834 1.00 98.12 170 ASN A N 1
ATOM 1216 C CA . ASN A 1 170 ? -3.468 0.658 0.089 1.00 98.12 170 ASN A CA 1
ATOM 1217 C C . ASN A 1 170 ? -3.020 2.078 -0.272 1.00 98.12 170 ASN A C 1
ATOM 1219 O O . ASN A 1 170 ? -1.910 2.291 -0.762 1.00 98.12 170 ASN A O 1
ATOM 1223 N N . ARG A 1 171 ? -3.855 3.070 0.046 1.00 96.50 171 ARG A N 1
ATOM 1224 C CA . ARG A 1 171 ? -3.490 4.489 0.011 1.00 96.50 171 ARG A CA 1
ATOM 1225 C C . ARG A 1 171 ? -3.499 5.051 1.426 1.00 96.50 171 ARG A C 1
ATOM 1227 O O . ARG A 1 171 ? -4.567 5.229 2.009 1.00 96.50 171 ARG A O 1
ATOM 1234 N N . VAL A 1 172 ? -2.321 5.363 1.951 1.00 97.69 172 VAL A N 1
ATOM 1235 C CA . VAL A 1 172 ? -2.134 5.932 3.288 1.00 97.69 172 VAL A CA 1
ATOM 1236 C C . VAL A 1 172 ? -1.695 7.386 3.161 1.00 97.69 172 VAL A C 1
ATOM 1238 O O . VAL A 1 172 ? -0.748 7.675 2.433 1.00 97.69 172 VAL A O 1
ATOM 1241 N N . HIS A 1 173 ? -2.361 8.321 3.840 1.00 95.94 173 HIS A N 1
ATOM 1242 C CA . HIS A 1 173 ? -1.918 9.717 3.809 1.00 95.94 173 HIS A CA 1
ATOM 1243 C C . HIS A 1 173 ? -2.255 10.534 5.053 1.00 95.94 173 HIS A C 1
ATOM 1245 O O . HIS A 1 173 ? -3.289 10.315 5.673 1.00 95.94 173 HIS A O 1
ATOM 1251 N N . ARG A 1 174 ? -1.416 11.526 5.374 1.00 94.31 174 ARG A N 1
ATOM 1252 C CA . ARG A 1 174 ? -1.534 12.349 6.592 1.00 94.31 174 ARG A CA 1
ATOM 1253 C C . ARG A 1 174 ? -1.531 11.497 7.861 1.00 94.31 174 ARG A C 1
ATOM 1255 O O . ARG A 1 174 ? -2.570 11.284 8.485 1.00 94.31 174 ARG A O 1
ATOM 1262 N N . THR A 1 175 ? -0.354 10.998 8.215 1.00 95.12 175 THR A N 1
ATOM 1263 C CA . THR A 1 175 ? -0.120 10.253 9.459 1.00 95.12 175 THR A CA 1
ATOM 1264 C C . THR A 1 175 ? 0.881 11.002 10.328 1.00 95.12 175 THR A C 1
ATOM 1266 O O . THR A 1 175 ? 1.837 11.592 9.818 1.00 95.12 175 THR A O 1
ATOM 1269 N N . GLY A 1 176 ? 0.664 11.001 11.643 1.00 94.44 176 GLY A N 1
ATOM 1270 C CA . GLY A 1 176 ? 1.566 11.641 12.597 1.00 94.44 176 GLY A CA 1
ATOM 1271 C C . GLY A 1 176 ? 2.937 10.973 12.590 1.00 94.44 176 GLY A C 1
ATOM 1272 O O . GLY A 1 176 ? 3.953 11.661 12.656 1.00 94.44 176 GLY A O 1
ATOM 1273 N N . ARG A 1 177 ? 2.955 9.648 12.420 1.00 94.25 177 ARG A N 1
ATOM 1274 C CA . ARG A 1 177 ? 4.158 8.812 12.327 1.00 94.25 177 ARG A CA 1
ATOM 1275 C C . ARG A 1 177 ? 4.207 8.066 10.992 1.00 94.25 177 ARG A C 1
ATOM 1277 O O . ARG A 1 177 ? 3.705 8.581 9.987 1.00 94.25 177 ARG A O 1
ATOM 1284 N N . GLU A 1 178 ? 4.802 6.879 10.950 1.00 95.31 178 GLU A N 1
ATOM 1285 C CA . GLU A 1 178 ? 4.930 6.057 9.745 1.00 95.31 178 GLU A CA 1
ATOM 1286 C C . GLU A 1 178 ? 3.557 5.808 9.093 1.00 95.31 178 GLU A C 1
ATOM 1288 O O . GLU A 1 178 ? 2.551 5.554 9.763 1.00 95.31 178 GLU A O 1
ATOM 1293 N N . GLY A 1 179 ? 3.497 5.854 7.762 1.00 96.44 179 GLY A N 1
ATOM 1294 C CA . GLY A 1 179 ? 2.278 5.493 7.045 1.00 96.44 179 GLY A CA 1
ATOM 1295 C C . GLY A 1 179 ? 2.025 3.989 7.133 1.00 96.44 179 GLY A C 1
ATOM 1296 O O . GLY A 1 179 ? 0.919 3.561 7.462 1.00 96.44 179 GLY A O 1
ATOM 1297 N N . ILE A 1 180 ? 3.062 3.188 6.883 1.00 96.94 180 ILE A N 1
ATOM 1298 C CA . ILE A 1 180 ? 3.028 1.729 7.018 1.00 96.94 180 ILE A CA 1
ATOM 1299 C C . ILE A 1 180 ? 4.218 1.273 7.865 1.00 96.94 180 ILE A C 1
ATOM 1301 O O . ILE A 1 180 ? 5.369 1.527 7.517 1.00 96.94 180 ILE A O 1
ATOM 1305 N N . ARG A 1 181 ? 3.951 0.552 8.952 1.00 96.50 181 ARG A N 1
ATOM 1306 C CA . ARG A 1 181 ? 4.961 -0.082 9.797 1.00 96.50 181 ARG A CA 1
ATOM 1307 C C . ARG A 1 181 ? 4.727 -1.588 9.826 1.00 96.50 181 ARG A C 1
ATOM 1309 O O . ARG A 1 181 ? 3.606 -2.046 10.026 1.00 96.50 181 ARG A O 1
ATOM 1316 N N . MET A 1 182 ? 5.787 -2.357 9.589 1.00 96.25 182 MET A N 1
ATOM 1317 C CA . MET A 1 182 ? 5.755 -3.818 9.608 1.00 96.25 182 MET A CA 1
ATOM 1318 C C . MET A 1 182 ? 6.822 -4.352 10.564 1.00 96.25 182 MET A C 1
ATOM 1320 O O . MET A 1 182 ? 8.021 -4.272 10.286 1.00 96.25 182 MET A O 1
ATOM 1324 N N . HIS A 1 183 ? 6.389 -4.917 11.684 1.00 94.00 183 HIS A N 1
ATOM 1325 C CA . HIS A 1 183 ? 7.258 -5.593 12.637 1.00 94.00 183 HIS A CA 1
ATOM 1326 C C . HIS A 1 183 ? 7.600 -7.030 12.181 1.00 94.00 183 HIS A C 1
ATOM 1328 O O . HIS A 1 183 ? 6.995 -7.594 11.262 1.00 94.00 183 HIS A O 1
ATOM 1334 N N . GLY A 1 184 ? 8.630 -7.610 12.806 1.00 89.81 184 GLY A N 1
ATOM 1335 C CA . GLY A 1 184 ? 9.052 -8.994 12.576 1.00 89.81 184 GLY A CA 1
ATOM 1336 C C . GLY A 1 184 ? 9.785 -9.259 11.252 1.00 89.81 184 GLY A C 1
ATOM 1337 O O . GLY A 1 184 ? 10.361 -8.367 10.626 1.00 89.81 184 GLY A O 1
ATOM 1338 N N . ARG A 1 185 ? 9.825 -10.536 10.854 1.00 93.00 185 ARG A N 1
ATOM 1339 C CA . ARG A 1 185 ? 10.393 -11.021 9.583 1.00 93.00 185 ARG A CA 1
ATOM 1340 C C . ARG A 1 185 ? 9.283 -11.509 8.647 1.00 93.00 185 ARG A C 1
ATOM 1342 O O . ARG A 1 185 ? 8.138 -11.665 9.042 1.00 93.00 185 ARG A O 1
ATOM 1349 N N . GLY A 1 186 ? 9.614 -11.760 7.381 1.00 93.19 186 GLY A N 1
ATOM 1350 C CA . GLY A 1 186 ? 8.685 -12.399 6.436 1.00 93.19 186 GLY A CA 1
ATOM 1351 C C . GLY A 1 186 ? 7.419 -11.599 6.100 1.00 93.19 186 GLY A C 1
ATOM 1352 O O . GLY A 1 186 ? 6.535 -12.142 5.451 1.00 93.19 186 GLY A O 1
ATOM 1353 N N . SER A 1 187 ? 7.323 -10.340 6.529 1.00 96.88 187 SER A N 1
ATOM 1354 C CA . SER A 1 187 ? 6.230 -9.436 6.175 1.00 96.88 187 SER A CA 1
ATOM 1355 C C . SER A 1 187 ? 6.482 -8.824 4.789 1.00 96.88 187 SER A C 1
ATOM 1357 O O . SER A 1 187 ? 7.614 -8.449 4.474 1.00 96.88 187 SER A O 1
ATOM 1359 N N . PHE A 1 188 ? 5.449 -8.708 3.954 1.00 95.56 188 PHE A N 1
ATOM 1360 C CA . PHE A 1 188 ? 5.549 -8.275 2.554 1.00 95.56 188 PHE A CA 1
ATOM 1361 C C . PHE A 1 188 ? 4.632 -7.092 2.241 1.00 95.56 188 PHE A C 1
ATOM 1363 O O . PHE A 1 188 ? 3.500 -7.032 2.720 1.00 95.56 188 PHE A O 1
ATOM 1370 N N . TYR A 1 189 ? 5.079 -6.183 1.371 1.00 95.50 189 TYR A N 1
ATOM 1371 C CA . TYR A 1 189 ? 4.257 -5.051 0.943 1.00 95.50 189 TYR A CA 1
ATOM 1372 C C . TYR A 1 189 ? 4.362 -4.750 -0.555 1.00 95.50 189 TYR A C 1
ATOM 1374 O O . TYR A 1 189 ? 5.422 -4.904 -1.165 1.00 95.50 189 TYR A O 1
ATOM 1382 N N . GLY A 1 190 ? 3.263 -4.333 -1.185 1.00 93.38 190 GLY A N 1
ATOM 1383 C CA . GLY A 1 190 ? 3.236 -4.036 -2.621 1.00 93.38 190 GLY A CA 1
ATOM 1384 C C . GLY A 1 190 ? 2.082 -3.137 -3.048 1.00 93.38 190 GLY A C 1
ATOM 1385 O O . GLY A 1 190 ? 1.037 -3.135 -2.414 1.00 93.38 190 GLY A O 1
ATOM 1386 N N . GLU A 1 191 ? 2.248 -2.378 -4.128 1.00 93.00 191 GLU A N 1
ATOM 1387 C CA . GLU A 1 191 ? 1.202 -1.504 -4.695 1.00 93.00 191 GLU A CA 1
ATOM 1388 C C . GLU A 1 191 ? 0.666 -0.424 -3.729 1.00 93.00 191 GLU A C 1
ATOM 1390 O O . GLU A 1 191 ? -0.422 0.114 -3.939 1.00 93.00 191 GLU A O 1
ATOM 1395 N N . ASN A 1 192 ? 1.392 -0.095 -2.655 1.00 94.56 192 ASN A N 1
ATOM 1396 C CA . ASN A 1 192 ? 0.948 0.919 -1.699 1.00 94.56 192 ASN A CA 1
ATOM 1397 C C . ASN A 1 192 ? 1.387 2.325 -2.122 1.00 94.56 192 ASN A C 1
ATOM 1399 O O . ASN A 1 192 ? 2.529 2.536 -2.531 1.00 94.56 192 ASN A O 1
ATOM 1403 N N . SER A 1 193 ? 0.503 3.303 -1.940 1.00 94.38 193 SER A N 1
ATOM 1404 C CA . SER A 1 193 ? 0.826 4.726 -2.039 1.00 94.38 193 SER A CA 1
ATOM 1405 C C . SER A 1 193 ? 0.821 5.340 -0.643 1.00 94.38 193 SER A C 1
ATOM 1407 O O . SER A 1 193 ? -0.209 5.302 0.033 1.00 94.38 193 SER A O 1
ATOM 1409 N N . VAL A 1 194 ? 1.954 5.898 -0.214 1.00 95.50 194 VAL A N 1
ATOM 1410 C CA . VAL A 1 194 ? 2.074 6.615 1.063 1.00 95.50 194 VAL A CA 1
ATOM 1411 C C . VAL A 1 194 ? 2.478 8.063 0.796 1.00 95.50 194 VAL A C 1
ATOM 1413 O O . VAL A 1 194 ? 3.384 8.314 0.008 1.00 95.50 194 VAL A O 1
ATOM 1416 N N . SER A 1 195 ? 1.801 9.028 1.416 1.00 93.75 195 SER A N 1
ATOM 1417 C CA . SER A 1 195 ? 2.128 10.451 1.236 1.00 93.75 195 SER A CA 1
ATOM 1418 C C . SER A 1 195 ? 1.828 11.283 2.475 1.00 93.75 195 SER A C 1
ATOM 1420 O O . SER A 1 195 ? 0.778 11.099 3.090 1.00 93.75 195 SER A O 1
ATOM 1422 N N . SER A 1 196 ? 2.676 12.256 2.797 1.00 90.62 196 SER A N 1
ATOM 1423 C CA . SER A 1 196 ? 2.521 13.115 3.978 1.00 90.62 196 SER A CA 1
ATOM 1424 C C . SER A 1 196 ? 2.449 12.285 5.266 1.00 90.62 196 SER A C 1
ATOM 1426 O O . SER A 1 196 ? 1.529 12.429 6.070 1.00 90.62 196 SER A O 1
ATOM 1428 N N . ALA A 1 197 ? 3.381 11.346 5.416 1.00 91.56 197 ALA A N 1
ATOM 1429 C CA . ALA A 1 197 ? 3.614 10.634 6.668 1.00 91.56 197 ALA A CA 1
ATOM 1430 C C . ALA A 1 197 ? 4.583 11.421 7.571 1.00 91.56 197 ALA A C 1
ATOM 1432 O O . ALA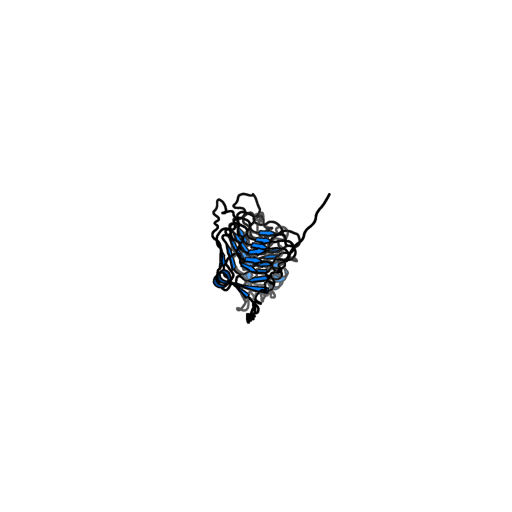 A 1 197 ? 5.167 12.416 7.143 1.00 91.56 197 ALA A O 1
ATOM 1433 N N . ALA A 1 198 ? 4.757 10.966 8.814 1.00 90.19 198 ALA A N 1
ATOM 1434 C CA . ALA A 1 198 ? 5.651 11.553 9.815 1.00 90.19 198 ALA A CA 1
ATOM 1435 C C . ALA A 1 198 ? 5.390 13.047 10.129 1.00 90.19 198 ALA A C 1
ATOM 1437 O O . ALA A 1 198 ? 6.303 13.775 10.534 1.00 90.19 198 ALA A O 1
ATOM 1438 N N . LEU A 1 199 ? 4.138 13.509 9.989 1.00 88.38 199 LEU A N 1
ATOM 1439 C CA . LEU A 1 199 ? 3.750 14.913 10.199 1.00 88.38 199 LEU A CA 1
ATOM 1440 C C . LEU A 1 199 ? 3.999 15.417 11.630 1.00 88.38 199 LEU A C 1
ATOM 1442 O O . LEU A 1 199 ? 4.140 16.618 11.832 1.00 88.38 199 LEU A O 1
ATOM 1446 N N . ALA A 1 200 ? 4.102 14.530 12.625 1.00 80.00 200 ALA A N 1
ATOM 1447 C CA . ALA A 1 200 ? 4.453 14.892 14.001 1.00 80.00 200 ALA A CA 1
ATOM 1448 C C . ALA A 1 200 ? 5.966 15.143 14.215 1.00 80.00 200 ALA A C 1
ATOM 1450 O O . ALA A 1 200 ? 6.405 15.322 15.351 1.00 80.00 200 ALA A O 1
ATOM 1451 N N . GLY A 1 201 ? 6.774 15.182 13.146 1.00 62.12 201 GLY A N 1
ATOM 1452 C CA . GLY A 1 201 ? 8.145 15.707 13.177 1.00 62.12 201 GLY A CA 1
ATOM 1453 C C . GLY A 1 201 ? 9.233 14.724 13.625 1.00 62.12 201 GLY A C 1
ATOM 1454 O O . GLY A 1 201 ? 10.320 15.157 14.003 1.00 62.12 201 GLY A O 1
ATOM 1455 N N . GLY A 1 202 ? 8.974 13.413 13.585 1.00 67.88 202 GLY A N 1
ATOM 1456 C CA . GLY A 1 202 ? 9.895 12.389 14.102 1.00 67.88 202 GLY A CA 1
ATOM 1457 C C . GLY A 1 202 ? 11.138 12.091 13.248 1.00 67.88 202 GLY A C 1
ATOM 1458 O O . GLY A 1 202 ? 12.019 11.366 13.704 1.00 67.88 202 GLY A O 1
ATOM 1459 N N . GLY A 1 203 ? 11.220 12.596 12.009 1.00 73.31 203 GLY A N 1
ATOM 1460 C CA . GLY A 1 203 ? 12.213 12.123 11.025 1.00 73.31 203 GLY A CA 1
ATOM 1461 C C . GLY A 1 203 ? 11.994 10.658 10.614 1.00 73.31 203 GLY A C 1
ATOM 1462 O O . GLY A 1 203 ? 12.915 9.986 10.151 1.00 73.31 203 GLY A O 1
ATOM 1463 N N . GLU A 1 204 ? 10.780 10.161 10.843 1.00 84.69 204 GLU A N 1
ATOM 1464 C CA . GLU A 1 204 ? 10.354 8.793 10.578 1.00 84.69 204 GLU A CA 1
ATOM 1465 C C . GLU A 1 204 ? 10.079 8.591 9.086 1.00 84.69 204 GLU A C 1
ATOM 1467 O O . GLU A 1 204 ? 9.799 9.534 8.347 1.00 84.69 204 GLU A O 1
ATOM 1472 N N . ARG A 1 205 ? 10.178 7.339 8.643 1.00 90.12 205 ARG A N 1
ATOM 1473 C CA . ARG A 1 205 ? 9.955 6.951 7.248 1.00 90.12 205 ARG A CA 1
ATOM 1474 C C . ARG A 1 205 ? 8.463 6.771 6.987 1.00 90.12 205 ARG A C 1
ATOM 1476 O O . ARG A 1 205 ? 7.749 6.225 7.826 1.00 90.12 205 ARG A O 1
ATOM 1483 N N . ALA A 1 206 ? 8.002 7.131 5.795 1.00 91.94 206 ALA A N 1
ATOM 1484 C CA . ALA A 1 206 ? 6.651 6.827 5.336 1.00 91.94 206 ALA A CA 1
ATOM 1485 C C . ALA A 1 206 ? 6.363 5.315 5.358 1.00 91.94 206 ALA A C 1
ATOM 1487 O O . ALA A 1 206 ? 5.229 4.915 5.631 1.00 91.94 206 ALA A O 1
ATOM 1488 N N . LEU A 1 207 ? 7.392 4.482 5.154 1.00 94.19 207 LEU A N 1
ATOM 1489 C CA . LEU A 1 207 ? 7.329 3.044 5.399 1.00 94.19 207 LEU A CA 1
ATOM 1490 C C . LEU A 1 207 ? 8.555 2.510 6.155 1.00 94.19 207 LEU A C 1
ATOM 1492 O O . LEU A 1 207 ? 9.700 2.761 5.768 1.00 94.19 207 LEU A O 1
ATOM 1496 N N . GLU A 1 208 ? 8.308 1.708 7.194 1.00 94.12 208 GLU A N 1
ATOM 1497 C CA . GLU A 1 208 ? 9.334 0.969 7.941 1.00 94.12 208 GLU A CA 1
ATOM 1498 C C . GLU A 1 208 ? 9.044 -0.542 7.961 1.00 94.12 208 GLU A C 1
ATOM 1500 O O . GLU A 1 208 ? 7.943 -0.980 8.296 1.00 94.12 208 GLU A O 1
ATOM 1505 N N . GLY A 1 209 ? 10.070 -1.347 7.667 1.00 93.56 209 GLY A N 1
ATOM 1506 C CA . GLY A 1 209 ? 10.022 -2.806 7.769 1.00 93.56 209 GLY A CA 1
ATOM 1507 C C . GLY A 1 209 ? 9.533 -3.526 6.508 1.00 93.56 209 GLY A C 1
ATOM 1508 O O . GLY A 1 209 ? 9.361 -2.932 5.445 1.00 93.56 209 GLY A O 1
ATOM 1509 N N . GLY A 1 210 ? 9.354 -4.844 6.635 1.00 92.94 210 GLY A N 1
ATOM 1510 C CA . GLY A 1 210 ? 8.890 -5.726 5.560 1.00 92.94 210 GLY A CA 1
ATOM 1511 C C . GLY A 1 210 ? 9.826 -5.848 4.347 1.00 92.94 210 GLY A C 1
ATOM 1512 O O . GLY A 1 210 ? 10.957 -5.367 4.332 1.00 92.94 210 GLY A O 1
ATOM 1513 N N . SER A 1 211 ? 9.351 -6.540 3.312 1.00 92.50 211 SER A N 1
ATOM 1514 C CA . SER A 1 211 ? 10.007 -6.677 2.005 1.00 92.50 211 SER A CA 1
ATOM 1515 C C . SER A 1 211 ? 9.072 -6.226 0.884 1.00 92.50 211 SER A C 1
ATOM 1517 O O . SER A 1 211 ? 7.942 -6.707 0.781 1.00 92.50 211 SER A O 1
ATOM 1519 N N . ALA A 1 212 ? 9.546 -5.315 0.032 1.00 89.81 212 ALA A N 1
ATOM 1520 C CA . ALA A 1 212 ? 8.789 -4.860 -1.127 1.00 89.81 212 ALA A CA 1
ATOM 1521 C C . ALA A 1 212 ? 8.623 -5.994 -2.151 1.00 89.81 212 ALA A C 1
ATOM 1523 O O . ALA A 1 212 ? 9.579 -6.699 -2.465 1.00 89.81 212 ALA A O 1
ATOM 1524 N N . THR A 1 213 ? 7.416 -6.140 -2.695 1.00 86.25 213 THR A N 1
ATOM 1525 C CA . THR A 1 213 ? 7.096 -7.111 -3.755 1.00 86.25 213 THR A CA 1
ATOM 1526 C C . THR A 1 213 ? 6.991 -6.440 -5.122 1.00 86.25 213 THR A C 1
ATOM 1528 O O . THR A 1 213 ? 7.595 -6.922 -6.071 1.00 86.25 213 THR A O 1
ATOM 1531 N N . SER A 1 214 ? 6.288 -5.305 -5.232 1.00 82.12 214 SER A N 1
ATOM 1532 C CA . SER A 1 214 ? 6.335 -4.382 -6.382 1.00 82.12 214 SER A CA 1
ATOM 1533 C C . SER A 1 214 ? 5.537 -3.095 -6.100 1.00 82.12 214 SER A C 1
ATOM 1535 O O . SER A 1 214 ? 4.878 -2.980 -5.072 1.00 82.12 214 SER A O 1
ATOM 1537 N N . GLY A 1 215 ? 5.563 -2.117 -7.012 1.00 79.94 215 GLY A N 1
ATOM 1538 C CA . GLY A 1 215 ? 4.483 -1.121 -7.144 1.00 79.94 215 GLY A CA 1
ATOM 1539 C C . GLY A 1 215 ? 4.321 -0.043 -6.061 1.00 79.94 215 GLY A C 1
ATOM 1540 O O . GLY A 1 215 ? 3.369 0.724 -6.154 1.00 79.94 215 GLY A O 1
ATOM 1541 N N . ASN A 1 216 ? 5.197 0.043 -5.057 1.00 87.44 216 ASN A N 1
ATOM 1542 C CA . ASN A 1 216 ? 5.066 1.039 -3.986 1.00 87.44 216 ASN A CA 1
ATOM 1543 C C . ASN A 1 216 ? 5.543 2.440 -4.421 1.00 87.44 216 ASN A C 1
ATOM 1545 O O . ASN A 1 216 ? 6.523 2.557 -5.161 1.00 87.44 216 ASN A O 1
ATOM 1549 N N . ALA A 1 217 ? 4.877 3.489 -3.931 1.00 88.56 217 ALA A N 1
ATOM 1550 C CA . ALA A 1 217 ? 5.184 4.892 -4.219 1.00 88.56 217 ALA A CA 1
ATOM 1551 C C . ALA A 1 217 ? 5.050 5.754 -2.955 1.00 88.56 217 ALA A C 1
ATOM 1553 O O . ALA A 1 217 ? 3.962 5.834 -2.379 1.00 88.56 217 ALA A O 1
ATOM 1554 N N . CYS A 1 218 ? 6.147 6.390 -2.531 1.00 90.31 218 CYS A N 1
ATOM 1555 C CA . CYS A 1 218 ? 6.220 7.147 -1.278 1.00 90.31 218 CYS A CA 1
ATOM 1556 C C . CYS A 1 218 ? 6.986 8.459 -1.477 1.00 90.31 218 CYS A C 1
ATOM 1558 O O . CYS A 1 218 ? 8.033 8.468 -2.125 1.00 90.31 218 CYS A O 1
ATOM 1560 N N . ASP A 1 219 ? 6.438 9.565 -0.972 1.00 87.38 219 ASP A N 1
ATOM 1561 C CA . ASP A 1 219 ? 6.902 10.930 -1.268 1.00 87.38 219 ASP A CA 1
ATOM 1562 C C . ASP A 1 219 ? 8.249 11.289 -0.625 1.00 87.38 219 ASP A C 1
ATOM 1564 O O . ASP A 1 219 ? 9.028 12.045 -1.204 1.00 87.38 219 ASP A O 1
ATOM 1568 N N . ASP A 1 220 ? 8.569 10.675 0.511 1.00 85.31 220 ASP A N 1
ATOM 1569 C CA . ASP A 1 220 ? 9.872 10.751 1.179 1.00 85.31 220 ASP A CA 1
ATOM 1570 C C . ASP A 1 220 ? 10.932 9.776 0.619 1.00 85.31 220 ASP A C 1
ATOM 1572 O O . ASP A 1 220 ? 12.029 9.672 1.168 1.00 85.31 220 ASP A O 1
ATOM 1576 N N . GLN A 1 221 ? 10.611 9.036 -0.453 1.00 82.81 221 GLN A N 1
ATOM 1577 C CA . GLN A 1 221 ? 11.460 8.000 -1.065 1.00 82.81 221 GLN A CA 1
ATOM 1578 C C . GLN A 1 221 ? 11.838 6.841 -0.113 1.00 82.81 221 GLN A C 1
ATOM 1580 O O . GLN A 1 221 ? 12.759 6.074 -0.398 1.00 82.81 221 GLN A O 1
ATOM 1585 N N . SER A 1 222 ? 11.154 6.692 1.029 1.00 82.31 222 SER A N 1
ATOM 1586 C CA . SER A 1 222 ? 11.548 5.733 2.068 1.00 82.31 222 SER A CA 1
ATOM 1587 C C . SER A 1 222 ? 11.158 4.294 1.776 1.00 82.31 222 SER A C 1
ATOM 1589 O O . SER A 1 222 ? 11.919 3.382 2.116 1.00 82.31 222 SER A O 1
ATOM 1591 N N . CYS A 1 223 ? 9.995 4.083 1.164 1.00 80.94 223 CYS A N 1
ATOM 1592 C CA . CYS A 1 223 ? 9.624 2.798 0.601 1.00 80.94 223 CYS A CA 1
ATOM 1593 C C . CYS A 1 223 ? 10.742 2.364 -0.333 1.00 80.94 223 CYS A C 1
ATOM 1595 O O . CYS A 1 223 ? 11.252 3.190 -1.091 1.00 80.94 223 CYS A O 1
ATOM 1597 N N . THR A 1 224 ? 11.109 1.077 -0.318 1.00 62.12 224 THR A N 1
ATOM 1598 C CA . THR A 1 224 ? 11.889 0.563 -1.446 1.00 62.12 224 THR A CA 1
ATOM 1599 C C . THR A 1 224 ? 11.092 0.951 -2.690 1.00 62.12 224 THR A C 1
ATOM 1601 O O . THR A 1 224 ? 9.895 0.623 -2.725 1.00 62.12 224 THR A O 1
ATOM 1604 N N . PRO A 1 225 ? 11.675 1.708 -3.640 1.00 51.22 225 PRO A N 1
ATOM 1605 C CA . PRO A 1 225 ? 10.940 2.110 -4.826 1.00 51.22 225 PRO A CA 1
ATOM 1606 C C . PRO A 1 225 ? 10.324 0.869 -5.485 1.00 51.22 225 PRO A C 1
ATOM 1608 O O . PRO A 1 225 ? 10.755 -0.264 -5.218 1.00 51.22 225 PRO A O 1
ATOM 1611 N N . ARG A 1 226 ? 9.390 1.040 -6.434 1.00 52.41 226 ARG A N 1
ATOM 1612 C CA . ARG A 1 226 ? 9.372 0.092 -7.565 1.00 52.41 226 ARG A CA 1
ATOM 1613 C C . ARG A 1 226 ? 10.841 -0.187 -7.892 1.00 52.41 226 ARG A C 1
ATOM 1615 O O . ARG A 1 226 ? 11.538 0.784 -8.160 1.00 52.41 226 ARG A O 1
ATOM 1622 N N . GLY A 1 227 ? 11.321 -1.435 -7.846 1.00 53.22 227 GLY A N 1
ATOM 1623 C CA . GLY A 1 227 ? 12.615 -1.740 -8.462 1.00 53.22 227 GLY A CA 1
ATOM 1624 C C . GLY A 1 227 ? 12.478 -1.241 -9.893 1.00 53.22 227 GLY A C 1
ATOM 1625 O O . GLY A 1 227 ? 11.589 -1.738 -10.581 1.00 53.22 227 GLY A O 1
ATOM 1626 N N . GLU A 1 228 ? 13.130 -0.116 -10.215 1.00 64.31 228 GLU A N 1
ATOM 1627 C CA . GLU A 1 228 ? 12.515 0.896 -11.091 1.00 64.31 228 GLU A CA 1
ATOM 1628 C C . GLU A 1 228 ? 12.386 0.346 -12.500 1.00 64.31 228 GLU A C 1
ATOM 1630 O O . GLU A 1 228 ? 13.357 0.422 -13.253 1.00 64.31 228 GLU A O 1
ATOM 1635 N N . ARG A 1 229 ? 11.205 -0.227 -12.807 1.00 78.44 229 ARG A N 1
ATOM 1636 C CA . ARG A 1 229 ? 11.045 -1.286 -13.816 1.00 78.44 229 ARG A CA 1
ATOM 1637 C C . ARG A 1 229 ? 11.863 -0.955 -15.040 1.00 78.44 229 ARG A C 1
ATOM 1639 O O 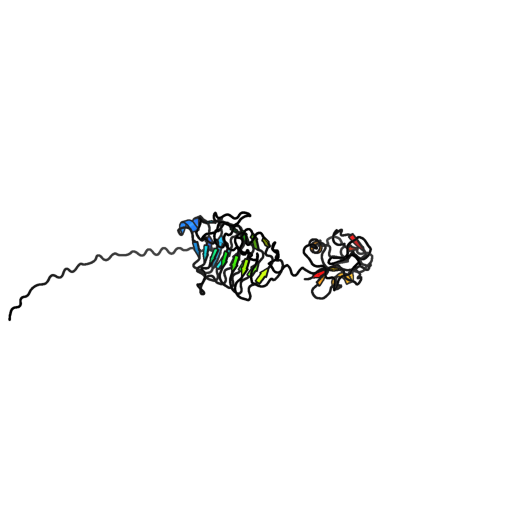. ARG A 1 229 ? 11.514 -0.040 -15.797 1.00 78.44 229 ARG A O 1
ATOM 1646 N N . ARG A 1 230 ? 12.987 -1.652 -15.164 1.00 89.19 230 ARG A N 1
ATOM 1647 C CA . ARG A 1 230 ? 14.027 -1.235 -16.082 1.00 89.19 230 ARG A CA 1
ATOM 1648 C C . ARG A 1 230 ? 13.489 -1.364 -17.483 1.00 89.19 230 ARG A C 1
ATOM 1650 O O . ARG A 1 230 ? 12.804 -2.326 -17.819 1.00 89.19 230 ARG A O 1
ATOM 1657 N N . PHE A 1 231 ? 13.791 -0.387 -18.314 1.00 94.69 231 PHE A N 1
ATOM 1658 C CA . PHE A 1 231 ? 13.439 -0.447 -19.720 1.00 94.69 231 PHE A CA 1
ATOM 1659 C C . PHE A 1 231 ? 14.648 -0.089 -20.559 1.00 94.69 231 PHE A C 1
ATOM 1661 O O . PHE A 1 231 ? 15.533 0.643 -20.120 1.00 94.69 231 PHE A O 1
ATOM 1668 N N . TYR A 1 232 ? 14.718 -0.638 -21.762 1.00 95.94 232 TYR A N 1
ATOM 1669 C CA . TYR A 1 232 ? 15.795 -0.328 -22.683 1.00 95.94 232 TYR A CA 1
ATOM 1670 C C . TYR A 1 232 ? 15.349 -0.474 -24.135 1.00 95.94 232 TYR A C 1
ATOM 1672 O O . TYR A 1 232 ? 14.379 -1.165 -24.436 1.00 95.94 232 TYR A O 1
ATOM 1680 N N . LEU A 1 233 ? 16.063 0.190 -25.041 1.00 96.06 233 LEU A N 1
ATOM 1681 C CA . LEU A 1 233 ? 15.928 -0.004 -26.482 1.00 96.06 233 LEU A CA 1
ATOM 1682 C C . LEU A 1 233 ? 17.034 -0.967 -26.934 1.00 96.06 233 LEU A C 1
ATOM 1684 O O . LEU A 1 233 ? 18.196 -0.731 -26.602 1.00 96.06 233 LEU A O 1
ATOM 1688 N N . THR A 1 234 ? 16.726 -2.058 -27.640 1.00 96.81 234 THR A N 1
ATOM 1689 C CA . THR A 1 234 ? 17.758 -3.036 -28.043 1.00 96.81 234 THR A CA 1
ATOM 1690 C C . THR A 1 234 ? 18.855 -2.395 -28.899 1.00 96.81 234 THR A C 1
ATOM 1692 O O . THR A 1 234 ? 18.592 -1.566 -29.764 1.00 96.81 234 THR A O 1
ATOM 1695 N N . ARG A 1 235 ? 20.112 -2.818 -28.708 1.00 94.88 235 ARG A N 1
ATOM 1696 C CA . ARG A 1 235 ? 21.237 -2.393 -29.571 1.00 94.88 235 ARG A CA 1
ATOM 1697 C C . ARG A 1 235 ? 21.207 -3.030 -30.961 1.00 94.88 235 ARG A C 1
ATOM 1699 O O . ARG A 1 235 ? 21.807 -2.504 -31.893 1.00 94.88 235 ARG A O 1
ATOM 1706 N N . THR A 1 236 ? 20.551 -4.179 -31.082 1.00 95.44 236 THR A N 1
ATOM 1707 C CA . THR A 1 236 ? 20.347 -4.920 -32.328 1.00 95.44 236 THR A CA 1
ATOM 1708 C C . THR A 1 236 ? 19.017 -4.544 -32.977 1.00 95.44 236 THR A C 1
ATOM 1710 O O . THR A 1 236 ? 18.067 -4.162 -32.291 1.00 95.44 236 THR A O 1
ATOM 1713 N N . LEU A 1 237 ? 18.963 -4.658 -34.307 1.00 96.12 237 LEU A N 1
ATOM 1714 C CA . LEU A 1 237 ? 17.763 -4.422 -35.108 1.00 96.12 237 LEU A CA 1
ATOM 1715 C C . LEU A 1 237 ? 17.074 -5.751 -35.430 1.00 96.12 237 LEU A C 1
ATOM 1717 O O . LEU A 1 237 ? 17.738 -6.727 -35.775 1.00 96.12 237 LEU A O 1
ATOM 1721 N N . HIS A 1 238 ? 15.746 -5.752 -35.364 1.00 96.94 238 HIS A N 1
ATOM 1722 C CA . HIS A 1 238 ? 14.876 -6.915 -35.518 1.00 96.94 238 HIS A CA 1
ATOM 1723 C C . HIS A 1 238 ? 13.739 -6.596 -36.489 1.00 96.94 238 HIS A C 1
ATOM 1725 O O . HIS A 1 238 ? 13.250 -5.465 -36.543 1.00 96.94 238 HIS A O 1
ATOM 1731 N N . THR A 1 239 ? 13.303 -7.591 -37.256 1.00 97.38 239 THR A N 1
ATOM 1732 C CA . THR A 1 239 ? 12.055 -7.509 -38.035 1.00 97.38 239 THR A CA 1
ATOM 1733 C C . THR A 1 239 ? 10.838 -7.801 -37.147 1.00 97.38 239 THR A C 1
ATOM 1735 O O . THR A 1 239 ? 10.984 -8.262 -36.014 1.00 97.38 239 THR A O 1
ATOM 1738 N N . GLY A 1 240 ? 9.626 -7.547 -37.645 1.00 94.81 240 GLY A N 1
ATOM 1739 C CA . GLY A 1 240 ? 8.371 -7.725 -36.907 1.00 94.81 240 GLY A CA 1
ATOM 1740 C C . GLY A 1 240 ? 8.213 -9.112 -36.275 1.00 94.81 240 GLY A C 1
ATOM 1741 O O . GLY A 1 240 ? 7.954 -9.205 -35.077 1.00 94.81 240 GLY A O 1
ATOM 1742 N N . GLY A 1 241 ? 8.474 -10.182 -37.031 1.00 95.25 241 GLY A N 1
ATOM 1743 C CA . GLY A 1 241 ? 8.415 -11.569 -36.553 1.00 95.25 241 GLY A CA 1
ATOM 1744 C C . GLY A 1 241 ? 9.539 -11.978 -35.591 1.00 95.25 241 GLY A C 1
ATOM 1745 O O . GLY A 1 241 ? 9.531 -13.091 -35.077 1.00 95.25 241 GLY A O 1
ATOM 1746 N N . GLN A 1 242 ? 10.511 -11.095 -35.339 1.00 97.44 242 GLN A N 1
ATOM 1747 C CA . GLN A 1 242 ? 11.598 -11.296 -34.370 1.00 97.44 242 GLN A CA 1
ATOM 1748 C C . GLN A 1 242 ? 11.418 -10.441 -33.105 1.00 97.44 242 GLN A C 1
ATOM 1750 O O . GLN A 1 242 ? 12.042 -10.718 -32.082 1.00 97.44 242 GLN A O 1
ATOM 1755 N N . ALA A 1 243 ? 10.572 -9.405 -33.149 1.00 96.19 243 ALA A N 1
ATOM 1756 C CA . ALA A 1 243 ? 10.522 -8.373 -32.114 1.00 96.19 243 ALA A CA 1
ATOM 1757 C C . ALA A 1 243 ? 10.103 -8.907 -30.732 1.00 96.19 243 ALA A C 1
ATOM 1759 O O . ALA A 1 243 ? 10.642 -8.478 -29.714 1.00 96.19 243 ALA A O 1
ATOM 1760 N N . SER A 1 244 ? 9.199 -9.889 -30.686 1.00 95.06 244 SER A N 1
ATOM 1761 C CA . SER A 1 244 ? 8.739 -10.518 -29.439 1.00 95.06 244 SER A CA 1
ATOM 1762 C C . SER A 1 244 ? 9.825 -11.321 -28.702 1.00 95.06 244 SER A C 1
ATOM 1764 O O . SER A 1 244 ? 9.675 -11.578 -27.510 1.00 95.06 244 SER A O 1
ATOM 1766 N N . GLN A 1 245 ? 10.922 -11.680 -29.382 1.00 96.94 245 GLN A N 1
ATOM 1767 C CA . GLN A 1 245 ? 12.037 -12.487 -28.860 1.00 96.94 245 GLN A CA 1
ATOM 1768 C C . GLN A 1 245 ? 13.333 -11.672 -28.675 1.00 96.94 245 GLN A C 1
ATOM 1770 O O . GLN A 1 245 ? 14.379 -12.230 -28.356 1.00 96.94 245 GLN A O 1
ATOM 1775 N N . ALA A 1 246 ? 13.286 -10.356 -28.899 1.00 97.06 246 ALA A N 1
ATOM 1776 C CA . ALA A 1 246 ? 14.466 -9.491 -28.927 1.00 97.06 246 ALA A CA 1
ATOM 1777 C C . ALA A 1 246 ? 14.998 -9.069 -27.543 1.00 97.06 246 ALA A C 1
ATOM 1779 O O . ALA A 1 246 ? 16.067 -8.460 -27.463 1.00 97.06 246 ALA A O 1
ATOM 1780 N N . CYS A 1 247 ? 14.243 -9.338 -26.475 1.00 97.81 247 CYS A N 1
ATOM 1781 C CA . CYS A 1 247 ? 14.551 -8.897 -25.117 1.00 97.81 247 CYS A CA 1
ATOM 1782 C C . CYS A 1 247 ? 15.355 -9.938 -24.323 1.00 97.81 247 CYS A C 1
ATOM 1784 O O . CYS A 1 247 ? 15.230 -11.143 -24.534 1.00 97.81 247 CYS A O 1
ATOM 1786 N N . ASP A 1 248 ? 16.181 -9.450 -23.397 1.00 97.19 248 ASP A N 1
ATOM 1787 C CA . ASP A 1 248 ? 16.979 -10.258 -22.476 1.00 97.19 248 ASP A CA 1
ATOM 1788 C C . ASP A 1 248 ? 16.065 -11.037 -21.508 1.00 97.19 248 ASP A C 1
ATOM 1790 O O . ASP A 1 248 ? 14.972 -10.569 -21.186 1.00 97.19 248 ASP A O 1
ATOM 1794 N N . PRO A 1 249 ? 16.512 -12.177 -20.949 1.00 94.31 249 PRO A N 1
ATOM 1795 C CA . PRO A 1 249 ? 15.771 -12.879 -19.901 1.00 94.31 249 PRO A CA 1
ATOM 1796 C C . PRO A 1 249 ? 15.406 -11.968 -18.713 1.00 94.31 249 PRO A C 1
ATOM 1798 O O . PRO A 1 249 ? 16.271 -11.281 -18.164 1.00 94.31 249 PRO A O 1
ATOM 1801 N N . GLY A 1 250 ? 14.132 -11.997 -18.306 1.00 88.50 250 GLY A N 1
ATOM 1802 C CA . GLY A 1 250 ? 13.553 -11.095 -17.297 1.00 88.50 250 GLY A CA 1
ATOM 1803 C C . GLY A 1 250 ? 13.005 -9.776 -17.862 1.00 88.50 250 GLY A C 1
ATOM 1804 O O . GLY A 1 250 ? 12.637 -8.891 -17.091 1.00 88.50 250 GLY A O 1
ATOM 1805 N N . PHE A 1 251 ? 12.992 -9.627 -19.190 1.00 95.75 251 PHE A N 1
ATOM 1806 C CA . PHE A 1 251 ? 12.378 -8.516 -19.904 1.00 95.75 251 PHE A CA 1
ATOM 1807 C C . PHE A 1 251 ? 11.492 -9.037 -21.038 1.00 95.75 251 PHE A C 1
ATOM 1809 O O . PHE A 1 251 ? 11.809 -10.027 -21.701 1.00 95.75 251 PHE A O 1
ATOM 1816 N N . HIS A 1 252 ? 10.441 -8.289 -21.356 1.00 96.25 252 HIS A N 1
ATOM 1817 C CA . HIS A 1 252 ? 9.580 -8.541 -22.504 1.00 96.25 252 HIS A CA 1
ATOM 1818 C C . HIS A 1 252 ? 9.431 -7.299 -23.392 1.00 96.25 252 HIS A C 1
ATOM 1820 O O . HIS A 1 252 ? 9.705 -6.170 -22.984 1.00 96.25 252 HIS A O 1
ATOM 1826 N N . MET A 1 253 ? 8.963 -7.500 -24.627 1.00 96.62 253 MET A N 1
ATOM 1827 C CA . MET A 1 253 ? 8.682 -6.417 -25.575 1.00 96.62 253 MET A CA 1
ATOM 1828 C C . MET A 1 253 ? 7.587 -5.488 -25.030 1.00 96.62 253 MET A C 1
ATOM 1830 O O . MET A 1 253 ? 6.423 -5.878 -24.981 1.00 96.62 253 MET A O 1
ATOM 1834 N N . ALA A 1 254 ? 7.936 -4.263 -24.651 1.00 95.06 254 ALA A N 1
ATOM 1835 C CA . ALA A 1 254 ? 7.047 -3.316 -23.989 1.00 95.06 254 ALA A CA 1
ATOM 1836 C C . ALA A 1 254 ? 5.845 -2.912 -24.860 1.00 95.06 254 ALA A C 1
ATOM 1838 O O . ALA A 1 254 ? 5.949 -2.765 -26.081 1.00 95.06 254 ALA A O 1
ATOM 1839 N N . ALA A 1 255 ? 4.696 -2.668 -24.232 1.00 93.38 255 ALA A N 1
ATOM 1840 C CA . ALA A 1 255 ? 3.582 -1.954 -24.845 1.00 93.38 255 ALA A CA 1
ATOM 1841 C C . ALA A 1 255 ? 3.758 -0.432 -24.744 1.00 93.38 255 ALA A C 1
ATOM 1843 O O . ALA A 1 255 ? 4.352 0.085 -23.798 1.00 93.38 255 ALA A O 1
ATOM 1844 N N . VAL A 1 256 ? 3.160 0.312 -25.679 1.00 90.38 256 VAL A N 1
ATOM 1845 C CA . VAL A 1 256 ? 3.145 1.790 -25.655 1.00 90.38 256 VAL A CA 1
ATOM 1846 C C . VAL A 1 256 ? 2.547 2.326 -24.341 1.00 90.38 256 VAL A C 1
ATOM 1848 O O . VAL A 1 256 ? 3.051 3.297 -23.788 1.00 90.38 256 VAL A O 1
ATOM 1851 N N . THR A 1 257 ? 1.532 1.648 -23.793 1.00 88.12 257 THR A N 1
ATOM 1852 C CA . THR A 1 257 ? 0.897 1.960 -22.494 1.00 88.12 257 THR A CA 1
ATOM 1853 C C . THR A 1 257 ? 1.758 1.638 -21.274 1.00 88.12 257 THR A C 1
ATOM 1855 O O . THR A 1 257 ? 1.442 2.055 -20.167 1.00 88.12 257 THR A O 1
ATOM 1858 N N . GLU A 1 258 ? 2.831 0.869 -21.440 1.00 89.50 258 GLU A N 1
ATOM 1859 C CA . GLU A 1 258 ? 3.814 0.660 -20.379 1.00 89.50 258 GLU A CA 1
ATOM 1860 C C . GLU A 1 258 ? 4.868 1.766 -20.453 1.00 89.50 258 GLU A C 1
ATOM 1862 O O . GLU A 1 258 ? 5.209 2.372 -19.442 1.00 89.50 258 GLU A O 1
ATOM 1867 N N . LEU A 1 259 ? 5.312 2.106 -21.664 1.00 89.19 259 LEU A N 1
ATOM 1868 C CA . LEU A 1 259 ? 6.250 3.204 -21.899 1.00 89.19 259 LEU A CA 1
ATOM 1869 C C . LEU A 1 259 ? 5.672 4.592 -21.549 1.00 89.19 259 LEU A C 1
ATOM 1871 O O . LEU A 1 259 ? 6.450 5.519 -21.350 1.00 89.19 259 LEU A O 1
ATOM 1875 N N . SER A 1 260 ? 4.348 4.754 -21.399 1.00 87.56 260 SER A N 1
ATOM 1876 C CA . SER A 1 260 ? 3.727 6.018 -20.953 1.00 87.56 260 SER A CA 1
ATOM 1877 C C . SER A 1 260 ? 4.081 6.463 -19.537 1.00 87.56 260 SER A C 1
ATOM 1879 O O . SER A 1 260 ? 3.894 7.631 -19.217 1.00 87.56 260 SER A O 1
ATOM 1881 N N . ASP A 1 261 ? 4.642 5.573 -18.720 1.00 80.62 261 ASP A N 1
ATOM 1882 C CA . ASP A 1 261 ? 5.117 5.872 -17.364 1.00 80.62 261 ASP A CA 1
ATOM 1883 C C . ASP A 1 261 ? 6.661 5.873 -17.288 1.00 80.62 261 ASP A C 1
ATOM 1885 O O . ASP A 1 261 ? 7.253 5.489 -16.281 1.00 80.62 261 ASP A O 1
ATOM 1889 N N . TYR A 1 262 ? 7.349 6.256 -18.379 1.00 79.06 262 TYR A N 1
ATOM 1890 C CA . TYR A 1 262 ? 8.822 6.232 -18.464 1.00 79.06 262 TYR A CA 1
ATOM 1891 C C . TYR A 1 262 ? 9.519 7.115 -17.414 1.00 79.06 262 TYR A C 1
ATOM 1893 O O . TYR A 1 262 ? 10.672 6.862 -17.086 1.00 79.06 262 TYR A O 1
ATOM 1901 N N . GLY A 1 263 ? 8.839 8.139 -16.884 1.00 77.75 263 GLY A N 1
ATOM 1902 C CA . GLY A 1 263 ? 9.369 9.013 -15.831 1.00 77.75 263 GLY A CA 1
ATOM 1903 C C . GLY A 1 263 ? 9.438 8.364 -14.442 1.00 77.75 263 GLY A C 1
ATOM 1904 O O . GLY A 1 263 ? 10.001 8.964 -13.535 1.00 77.75 263 GLY A O 1
ATOM 1905 N N . GLN A 1 264 ? 8.871 7.164 -14.275 1.00 75.75 264 GLN A N 1
ATOM 1906 C CA . GLN A 1 264 ? 8.874 6.361 -13.041 1.00 75.75 264 GLN A CA 1
ATOM 1907 C C . GLN A 1 264 ? 9.670 5.051 -13.228 1.00 75.75 264 GLN A C 1
ATOM 1909 O O . GLN A 1 264 ? 9.306 4.003 -12.676 1.00 75.75 264 GLN A O 1
ATOM 1914 N N . ARG A 1 265 ? 10.675 5.072 -14.117 1.00 84.75 265 ARG A N 1
ATOM 1915 C CA . ARG A 1 265 ? 11.433 3.905 -14.593 1.00 84.75 265 ARG A CA 1
ATOM 1916 C C . ARG A 1 265 ? 12.879 4.273 -14.908 1.00 84.75 265 ARG A C 1
ATOM 1918 O O . ARG A 1 265 ? 13.143 5.350 -15.439 1.00 84.75 265 ARG A O 1
ATOM 1925 N N . VAL A 1 266 ? 13.800 3.335 -14.696 1.00 88.06 266 VAL A N 1
ATOM 1926 C CA . VAL A 1 266 ? 15.215 3.511 -15.053 1.00 88.06 266 VAL A CA 1
ATOM 1927 C C . VAL A 1 266 ? 15.489 2.974 -16.451 1.00 88.06 266 VAL A C 1
ATOM 1929 O O . VAL A 1 266 ? 15.132 1.841 -16.785 1.00 88.06 266 VAL A O 1
ATOM 1932 N N . TYR A 1 267 ? 16.177 3.773 -17.267 1.00 91.56 267 TYR A N 1
ATOM 1933 C CA . TYR A 1 267 ? 16.715 3.293 -18.531 1.00 91.56 267 TYR A CA 1
ATOM 1934 C C . TYR A 1 267 ? 17.979 2.459 -18.281 1.00 91.56 267 TYR A C 1
ATOM 1936 O O . TYR A 1 267 ? 18.976 2.963 -17.759 1.00 91.56 267 TYR A O 1
ATOM 1944 N N . ASP A 1 268 ? 17.962 1.174 -18.642 1.00 92.50 268 ASP A N 1
ATOM 1945 C CA . ASP A 1 268 ? 19.104 0.283 -18.418 1.00 92.50 268 ASP A CA 1
ATOM 1946 C C . ASP A 1 268 ? 20.187 0.518 -19.478 1.00 92.50 268 ASP A C 1
ATOM 1948 O O . ASP A 1 268 ? 20.254 -0.162 -20.504 1.00 92.50 268 ASP A O 1
ATOM 1952 N N . LEU A 1 269 ? 21.074 1.478 -19.207 1.00 90.06 269 LEU A N 1
ATOM 1953 C CA . LEU A 1 269 ? 22.224 1.802 -20.055 1.00 90.06 269 LEU A CA 1
ATOM 1954 C C . LEU A 1 269 ? 23.118 0.589 -20.356 1.00 90.06 269 LEU A C 1
ATOM 1956 O O . LEU A 1 269 ? 23.745 0.558 -21.416 1.00 90.06 269 LEU A O 1
ATOM 1960 N N . SER A 1 270 ? 23.205 -0.408 -19.466 1.00 92.69 270 SER A N 1
ATOM 1961 C CA . SER A 1 270 ? 24.096 -1.562 -19.661 1.00 92.69 270 SER A CA 1
ATOM 1962 C C . SER A 1 270 ? 23.653 -2.437 -20.840 1.00 92.69 270 SER A C 1
ATOM 1964 O O . SER A 1 270 ? 24.505 -2.942 -21.579 1.00 92.69 270 SER A O 1
ATOM 1966 N N . ARG A 1 271 ? 22.337 -2.500 -21.082 1.00 94.69 271 ARG A N 1
ATOM 1967 C CA . ARG A 1 271 ? 21.673 -3.226 -22.181 1.00 94.69 271 ARG A CA 1
ATOM 1968 C C . ARG A 1 271 ? 21.315 -2.325 -23.358 1.00 94.69 271 ARG A C 1
ATOM 1970 O O . ARG A 1 271 ? 21.466 -2.712 -24.515 1.00 94.69 271 ARG A O 1
ATOM 1977 N N . GLY A 1 272 ? 20.850 -1.120 -23.050 1.00 93.81 272 GLY A N 1
ATOM 1978 C CA . GLY A 1 272 ? 20.222 -0.207 -23.988 1.00 93.81 272 GLY A CA 1
ATOM 1979 C C . GLY A 1 272 ? 21.145 0.359 -25.054 1.00 93.81 272 GLY A C 1
ATOM 1980 O O . GLY A 1 272 ? 22.361 0.496 -24.874 1.00 93.81 272 GLY A O 1
ATOM 1981 N N . TYR A 1 273 ? 20.533 0.727 -26.174 1.00 93.19 273 TYR A N 1
ATOM 1982 C CA . TYR A 1 273 ? 21.088 1.649 -27.151 1.00 93.19 273 TYR A CA 1
ATOM 1983 C C . TYR A 1 273 ? 21.415 2.985 -26.470 1.00 93.19 273 TYR A C 1
ATOM 1985 O O . TYR A 1 273 ? 20.637 3.468 -25.646 1.00 93.19 273 TYR A O 1
ATOM 1993 N N . GLN A 1 274 ? 22.569 3.562 -26.791 1.00 90.81 274 GLN A N 1
ATOM 1994 C CA . GLN A 1 274 ? 23.035 4.826 -26.228 1.00 90.81 274 GLN A CA 1
ATOM 1995 C C . GLN A 1 274 ? 23.400 5.772 -27.368 1.00 90.81 274 GLN A C 1
ATOM 1997 O O . GLN A 1 274 ? 24.090 5.382 -28.311 1.00 90.81 274 GLN A O 1
ATOM 2002 N N . LEU A 1 275 ? 22.961 7.019 -27.248 1.00 86.00 275 LEU A N 1
ATOM 2003 C CA . LEU A 1 275 ? 23.458 8.155 -28.013 1.00 86.00 275 LEU A CA 1
ATOM 2004 C C . LEU A 1 275 ? 24.441 8.965 -27.144 1.00 86.00 275 LEU A C 1
ATOM 2006 O O . LEU A 1 275 ? 24.389 8.859 -25.916 1.00 86.00 275 LEU A O 1
ATOM 2010 N N . PRO A 1 276 ? 25.315 9.803 -27.738 1.00 86.62 276 PRO A N 1
ATOM 2011 C CA . PRO A 1 276 ? 26.256 10.639 -26.984 1.00 86.62 276 PRO A CA 1
ATOM 2012 C C . PRO A 1 276 ? 25.612 11.573 -25.943 1.00 86.62 276 PRO A C 1
ATOM 2014 O O . PRO A 1 276 ? 26.293 12.016 -25.024 1.00 86.62 276 PRO A O 1
ATOM 2017 N N . ASP A 1 277 ? 24.320 11.873 -26.085 1.00 78.50 277 ASP A N 1
ATOM 2018 C CA . ASP A 1 277 ? 23.521 12.742 -25.216 1.00 78.50 277 ASP A CA 1
ATOM 2019 C C . ASP A 1 277 ? 22.609 11.987 -24.230 1.00 78.50 277 ASP A C 1
ATOM 2021 O O . ASP A 1 277 ? 21.939 12.626 -23.422 1.00 78.50 277 ASP A O 1
ATOM 2025 N N . SER A 1 278 ? 22.573 10.646 -24.252 1.00 77.62 278 SER A N 1
ATOM 2026 C CA . SER A 1 278 ? 21.592 9.872 -23.466 1.00 77.62 278 SER A CA 1
ATOM 2027 C C . SER A 1 278 ? 21.739 10.038 -21.949 1.00 77.62 278 SER A C 1
ATOM 2029 O O . SER A 1 278 ? 20.754 9.913 -21.226 1.00 77.62 278 SER A O 1
ATOM 2031 N N . GLY A 1 279 ? 22.939 10.354 -21.446 1.00 84.56 279 GLY A N 1
ATOM 2032 C CA . GLY A 1 279 ? 23.177 10.573 -20.016 1.00 84.56 279 GLY A CA 1
ATOM 2033 C C . GLY A 1 279 ? 22.728 9.372 -19.176 1.00 84.56 279 GLY A C 1
ATOM 2034 O O . GLY A 1 279 ? 23.233 8.271 -19.370 1.00 84.56 279 GLY A O 1
ATOM 2035 N N . SER A 1 280 ? 21.762 9.588 -18.276 1.00 80.75 280 SER A N 1
ATOM 2036 C CA . SER A 1 280 ? 21.109 8.534 -17.473 1.00 80.75 280 SER A CA 1
ATOM 2037 C C . SER A 1 280 ? 19.744 8.080 -18.019 1.00 80.75 280 SER A C 1
ATOM 2039 O O . SER A 1 280 ? 19.058 7.295 -17.369 1.00 80.75 280 SER A O 1
ATOM 2041 N N . GLY A 1 281 ? 19.309 8.611 -19.163 1.00 84.06 281 GLY A N 1
ATOM 2042 C CA . GLY A 1 281 ? 17.977 8.406 -19.731 1.00 84.06 281 GLY A CA 1
ATOM 2043 C C . GLY A 1 281 ? 17.969 7.585 -21.021 1.00 84.06 281 GLY A C 1
ATOM 2044 O O . GLY A 1 281 ? 19.003 7.174 -21.546 1.00 84.06 281 GLY A O 1
ATOM 2045 N N . ALA A 1 282 ? 16.760 7.362 -21.538 1.00 87.19 282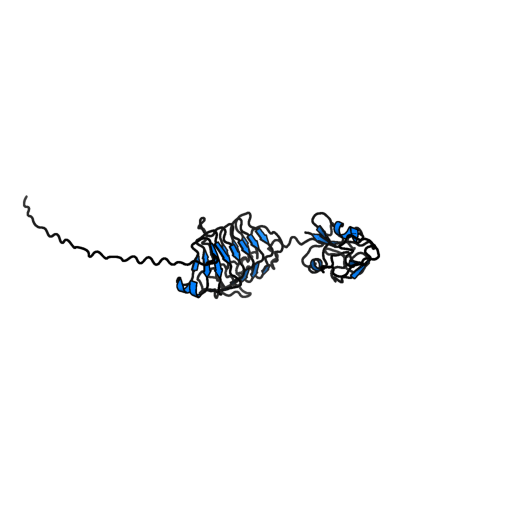 ALA A N 1
ATOM 2046 C CA . ALA A 1 282 ? 16.551 6.760 -22.849 1.00 87.19 282 ALA A CA 1
ATOM 2047 C C . ALA A 1 282 ? 17.060 7.683 -23.978 1.00 87.19 282 ALA A C 1
ATOM 2049 O O . ALA A 1 282 ? 17.009 8.905 -23.821 1.00 87.19 282 ALA A O 1
ATOM 2050 N N . PRO A 1 283 ? 17.503 7.137 -25.127 1.00 87.44 283 PRO A N 1
ATOM 2051 C CA . PRO A 1 283 ? 17.888 7.939 -26.285 1.00 87.44 283 PRO A CA 1
ATOM 2052 C C . PRO A 1 283 ? 16.702 8.784 -26.762 1.00 87.44 283 PRO A C 1
ATOM 2054 O O . PRO A 1 283 ? 15.605 8.262 -26.969 1.00 87.44 283 PRO A O 1
ATOM 2057 N N . VAL A 1 284 ? 16.928 10.086 -26.945 1.00 82.06 284 VAL A N 1
ATOM 2058 C CA . VAL A 1 284 ? 15.890 11.051 -27.328 1.00 82.06 284 VAL A CA 1
ATOM 2059 C C . VAL A 1 284 ? 16.040 11.505 -28.781 1.00 82.06 284 VAL A C 1
ATOM 2061 O O . VAL A 1 284 ? 17.142 11.624 -29.310 1.00 82.06 284 VAL A O 1
ATOM 2064 N N . GLY A 1 285 ? 14.911 11.802 -29.429 1.00 67.62 285 GLY A N 1
ATOM 2065 C CA . GLY A 1 285 ? 14.866 12.440 -30.749 1.00 67.62 285 GLY A CA 1
ATOM 2066 C C . GLY A 1 285 ? 14.210 11.605 -31.852 1.00 67.62 285 GLY A C 1
ATOM 2067 O O . GLY A 1 285 ? 13.941 10.418 -31.705 1.00 67.62 285 GLY A O 1
ATOM 2068 N N . SER A 1 286 ? 13.939 12.255 -32.985 1.00 58.84 286 SER A N 1
ATOM 2069 C CA . SER A 1 286 ? 13.393 11.639 -34.208 1.00 58.84 286 SER A CA 1
ATOM 2070 C C . SER A 1 286 ? 14.468 11.069 -35.143 1.00 58.84 286 SER A C 1
ATOM 2072 O O . SER A 1 286 ? 14.159 10.620 -36.246 1.00 58.84 286 SER A O 1
ATOM 2074 N N . ILE A 1 287 ? 15.735 11.097 -34.719 1.00 57.97 287 ILE A N 1
ATOM 2075 C CA . ILE A 1 287 ? 16.854 10.485 -35.438 1.00 57.97 287 ILE A CA 1
ATOM 2076 C C . ILE A 1 287 ? 16.659 8.969 -35.534 1.00 57.97 287 ILE A C 1
ATOM 2078 O O . ILE A 1 287 ? 16.173 8.322 -34.606 1.00 57.97 287 ILE A O 1
ATOM 2082 N N . SER A 1 288 ? 17.062 8.412 -36.677 1.00 59.56 288 SER A N 1
ATOM 2083 C CA . SER A 1 288 ? 16.727 7.081 -37.208 1.00 59.56 288 SER A CA 1
ATOM 2084 C C . SER A 1 288 ? 17.332 5.872 -36.463 1.00 59.56 288 SER A C 1
ATOM 2086 O O . SER A 1 288 ? 17.602 4.838 -37.067 1.00 59.56 288 SER A O 1
ATOM 2088 N N . GLY A 1 289 ? 17.518 5.989 -35.147 1.00 65.94 289 GLY A N 1
ATOM 2089 C CA . GLY A 1 289 ? 17.917 4.915 -34.231 1.00 65.94 289 GLY A CA 1
ATOM 2090 C C . GLY A 1 289 ? 17.291 4.991 -32.826 1.00 65.94 289 GLY A C 1
ATOM 2091 O O . GLY A 1 289 ? 17.384 4.019 -32.088 1.00 65.94 289 GLY A O 1
ATOM 2092 N N . ALA A 1 290 ? 16.618 6.089 -32.449 1.00 80.56 290 ALA A N 1
ATOM 2093 C CA . ALA A 1 290 ? 16.015 6.274 -31.114 1.00 80.56 290 ALA A CA 1
ATOM 2094 C C . ALA A 1 290 ? 14.549 5.786 -31.010 1.00 80.56 290 ALA A C 1
ATOM 2096 O O . ALA A 1 290 ? 13.833 6.091 -30.056 1.00 80.56 290 ALA A O 1
ATOM 2097 N N . ALA A 1 291 ? 14.078 5.051 -32.018 1.00 91.25 291 ALA A N 1
ATOM 2098 C CA . ALA A 1 291 ? 12.687 4.651 -32.179 1.00 91.25 291 ALA A CA 1
ATOM 2099 C C . ALA A 1 291 ? 12.603 3.135 -32.394 1.00 91.25 291 ALA A C 1
ATOM 2101 O O . ALA A 1 291 ? 13.297 2.599 -33.260 1.00 91.25 291 ALA A O 1
ATOM 2102 N N . GLY A 1 292 ? 11.734 2.450 -31.650 1.00 94.12 292 GLY A N 1
ATOM 2103 C CA . GLY A 1 292 ? 11.692 0.987 -31.603 1.00 94.12 292 GLY A CA 1
ATOM 2104 C C . GLY A 1 292 ? 10.293 0.386 -31.661 1.00 94.12 292 GLY A C 1
ATOM 2105 O O . GLY A 1 292 ? 9.293 1.060 -31.396 1.00 94.12 292 GLY A O 1
ATOM 2106 N N . TRP A 1 293 ? 10.226 -0.887 -32.042 1.00 96.19 293 TRP A N 1
ATOM 2107 C CA . TRP A 1 293 ? 9.011 -1.689 -32.005 1.00 96.19 293 TRP A CA 1
ATOM 2108 C C . TRP A 1 293 ? 8.460 -1.759 -30.575 1.00 96.19 293 TRP A C 1
ATOM 2110 O O . TRP A 1 293 ? 9.212 -1.983 -29.624 1.00 96.19 293 TRP A O 1
ATOM 2120 N N . ALA A 1 294 ? 7.146 -1.585 -30.432 1.00 94.88 294 ALA A N 1
ATOM 2121 C CA . ALA A 1 294 ? 6.426 -1.692 -29.164 1.00 94.88 294 ALA A CA 1
ATOM 2122 C C . ALA A 1 294 ? 5.002 -2.214 -29.408 1.00 94.88 294 ALA A C 1
ATOM 2124 O O . ALA A 1 294 ? 4.390 -1.921 -30.436 1.00 94.88 294 ALA A O 1
ATOM 2125 N N . ARG A 1 295 ? 4.436 -2.973 -28.463 1.00 93.31 295 ARG A N 1
ATOM 2126 C CA . ARG A 1 295 ? 3.066 -3.505 -28.588 1.00 93.31 295 ARG A CA 1
ATOM 2127 C C . ARG A 1 295 ? 2.049 -2.356 -28.561 1.00 93.31 295 ARG A C 1
ATOM 2129 O O . ARG A 1 295 ? 2.125 -1.471 -27.711 1.00 93.31 295 ARG A O 1
ATOM 2136 N N . SER A 1 296 ? 1.056 -2.389 -29.448 1.00 87.19 296 SER A N 1
ATOM 2137 C CA . SER A 1 296 ? 0.062 -1.309 -29.599 1.00 87.19 296 SER A CA 1
ATOM 2138 C C . SER A 1 296 ? -0.869 -1.105 -28.392 1.00 87.19 296 SER A C 1
ATOM 2140 O O . SER A 1 296 ? -1.479 -0.046 -28.265 1.00 87.19 296 SER A O 1
ATOM 2142 N N . GLY A 1 297 ? -1.027 -2.123 -27.537 1.00 75.75 297 GLY A N 1
ATOM 2143 C CA . GLY A 1 297 ? -1.959 -2.119 -26.402 1.00 75.75 297 GLY A CA 1
ATOM 2144 C C . GLY A 1 297 ? -3.449 -2.196 -26.776 1.00 75.75 297 GLY A C 1
ATOM 2145 O O . GLY A 1 297 ? -4.295 -2.169 -25.887 1.00 75.75 297 GLY A O 1
ATOM 2146 N N . LYS A 1 298 ? -3.797 -2.303 -28.067 1.00 70.44 298 LYS A N 1
ATOM 2147 C CA . LYS A 1 298 ? -5.185 -2.411 -28.556 1.00 70.44 298 LYS A CA 1
ATOM 2148 C C . LYS A 1 298 ? -5.456 -3.816 -29.089 1.00 70.44 298 LYS A C 1
ATOM 2150 O O . LYS A 1 298 ? -4.610 -4.384 -29.775 1.00 70.44 298 LYS A O 1
ATOM 2155 N N . SER A 1 299 ? -6.647 -4.363 -28.828 1.00 60.44 299 SER A N 1
ATOM 2156 C CA . SER A 1 299 ? -7.053 -5.654 -29.396 1.00 60.44 299 SER A CA 1
ATOM 2157 C C . SER A 1 299 ? -7.171 -5.551 -30.918 1.00 60.44 299 SER A C 1
ATOM 2159 O O . SER A 1 299 ? -7.897 -4.695 -31.430 1.00 60.44 299 SER A O 1
ATOM 2161 N N . LEU A 1 300 ? -6.465 -6.421 -31.634 1.00 57.38 300 LEU A N 1
ATOM 2162 C CA . LEU A 1 300 ? -6.314 -6.370 -33.087 1.00 57.38 300 LEU A CA 1
ATOM 2163 C C . LEU A 1 300 ? -7.585 -6.860 -33.804 1.00 57.38 300 LEU A C 1
ATOM 2165 O O . LEU A 1 300 ? -7.703 -8.032 -34.140 1.00 57.38 300 LEU A O 1
ATOM 2169 N N . SER A 1 301 ? -8.540 -5.960 -34.055 1.00 53.38 301 SER A N 1
ATOM 2170 C CA . SER A 1 301 ? -9.711 -6.232 -34.910 1.00 53.38 301 SER A CA 1
ATOM 2171 C C . SER A 1 301 ? -9.517 -5.816 -36.376 1.00 53.38 301 SER A C 1
ATOM 2173 O O . SER A 1 301 ? -10.372 -6.100 -37.213 1.00 53.38 301 SER A O 1
ATOM 2175 N N . ALA A 1 302 ? -8.393 -5.171 -36.704 1.00 56.50 302 ALA A N 1
ATOM 2176 C CA . ALA A 1 302 ? -7.988 -4.847 -38.069 1.00 56.50 302 ALA A CA 1
ATOM 2177 C C . ALA A 1 302 ? -6.822 -5.752 -38.495 1.00 56.50 302 ALA A C 1
ATOM 2179 O O . ALA A 1 302 ? -5.739 -5.693 -37.910 1.00 56.50 302 ALA A O 1
ATOM 2180 N N . ALA A 1 303 ? -7.045 -6.577 -39.521 1.00 57.47 303 ALA A N 1
ATOM 2181 C CA . ALA A 1 303 ? -6.010 -7.434 -40.093 1.00 57.47 303 ALA A CA 1
ATOM 2182 C C . ALA A 1 303 ? -4.807 -6.604 -40.588 1.00 57.47 303 ALA A C 1
ATOM 2184 O O . ALA A 1 303 ? -4.981 -5.523 -41.152 1.00 57.47 303 ALA A O 1
ATOM 2185 N N . GLY A 1 304 ? -3.590 -7.115 -40.376 1.00 62.91 304 GLY A N 1
ATOM 2186 C CA . GLY A 1 304 ? -2.341 -6.489 -40.835 1.00 62.91 304 GLY A CA 1
ATOM 2187 C C . GLY A 1 304 ? -1.681 -5.482 -39.882 1.00 62.91 304 GLY A C 1
ATOM 2188 O O . GLY A 1 304 ? -0.711 -4.828 -40.271 1.00 62.91 304 GLY A O 1
ATOM 2189 N N . TRP A 1 305 ? -2.169 -5.372 -38.642 1.00 78.38 305 TRP A N 1
ATOM 2190 C CA . TRP A 1 305 ? -1.570 -4.555 -37.578 1.00 78.38 305 TRP A CA 1
ATOM 2191 C C . TRP A 1 305 ? -0.768 -5.400 -36.579 1.00 78.38 305 TRP A C 1
ATOM 2193 O O . TRP A 1 305 ? -1.121 -6.539 -36.285 1.00 78.38 305 TRP A O 1
ATOM 2203 N N . SER A 1 306 ? 0.284 -4.810 -36.000 1.00 86.12 306 SER A N 1
ATOM 2204 C CA . SER A 1 306 ? 1.210 -5.473 -35.061 1.00 86.12 306 SER A CA 1
ATOM 2205 C C . SER A 1 306 ? 1.844 -6.758 -35.612 1.00 86.12 306 SER A C 1
ATOM 2207 O O . SER A 1 306 ? 2.031 -7.709 -34.861 1.00 86.12 306 SER A O 1
ATOM 2209 N N . CYS A 1 307 ? 2.174 -6.793 -36.909 1.00 88.56 307 CYS A N 1
ATOM 2210 C CA . CYS A 1 307 ? 2.947 -7.884 -37.522 1.00 88.56 307 CYS A CA 1
ATOM 2211 C C . CYS A 1 307 ? 2.387 -9.296 -37.259 1.00 88.56 307 CYS A C 1
ATOM 2213 O O . CYS A 1 307 ? 3.129 -10.202 -36.884 1.00 88.56 307 CYS A O 1
ATOM 2215 N N . ASP A 1 308 ? 1.064 -9.444 -37.385 1.00 87.81 308 ASP A N 1
ATOM 2216 C CA . ASP A 1 308 ? 0.309 -10.670 -37.071 1.00 87.81 308 ASP A CA 1
ATOM 2217 C C . ASP A 1 308 ? 0.606 -11.225 -35.661 1.00 87.81 308 ASP A C 1
ATOM 2219 O O . ASP A 1 308 ? 0.949 -12.388 -35.458 1.00 87.81 308 ASP A O 1
ATOM 2223 N N . GLY A 1 309 ? 0.574 -10.337 -34.661 1.00 87.56 309 GLY A N 1
ATOM 2224 C CA . GLY A 1 309 ? 0.957 -10.678 -33.288 1.00 87.56 309 GLY A CA 1
ATOM 2225 C C . GLY A 1 309 ? 2.471 -10.804 -33.079 1.00 87.56 309 GLY A C 1
ATOM 2226 O O . GLY A 1 309 ? 2.900 -11.526 -32.183 1.00 87.56 309 GLY A O 1
ATOM 2227 N N . TRP A 1 310 ? 3.271 -10.084 -33.873 1.00 93.19 310 TRP A N 1
ATOM 2228 C CA . TRP A 1 310 ? 4.741 -10.121 -33.890 1.00 93.19 310 TRP A CA 1
ATOM 2229 C C . TRP A 1 310 ? 5.312 -11.492 -34.270 1.00 93.19 310 TRP A C 1
ATOM 2231 O O . TRP A 1 310 ? 6.283 -11.963 -33.673 1.00 93.19 310 TRP A O 1
ATOM 2241 N N . THR A 1 311 ? 4.694 -12.114 -35.280 1.00 93.06 311 THR A N 1
ATOM 2242 C CA . THR A 1 311 ? 5.133 -13.376 -35.899 1.00 93.06 311 THR A CA 1
ATOM 2243 C C . THR A 1 311 ? 5.451 -13.247 -37.394 1.00 93.06 311 THR A C 1
ATOM 2245 O O . THR A 1 311 ? 6.190 -14.076 -37.923 1.00 93.06 311 THR A O 1
ATOM 2248 N N . ASP A 1 312 ? 4.984 -12.187 -38.065 1.00 92.06 312 ASP A N 1
ATOM 2249 C CA . ASP A 1 312 ? 5.239 -11.931 -39.488 1.00 92.06 312 ASP A CA 1
ATOM 2250 C C . ASP A 1 312 ? 6.323 -10.853 -39.705 1.00 92.06 312 ASP A C 1
ATOM 2252 O O . ASP A 1 312 ? 6.342 -9.807 -39.055 1.00 92.06 312 ASP A O 1
ATOM 2256 N N . SER A 1 313 ? 7.213 -11.092 -40.668 1.00 95.88 313 SER A N 1
ATOM 2257 C CA . SER A 1 313 ? 8.240 -10.150 -41.144 1.00 95.88 313 SER A CA 1
ATOM 2258 C C . SER A 1 313 ? 8.011 -9.712 -42.599 1.00 95.88 313 SER A C 1
ATOM 2260 O O . SER A 1 313 ? 8.900 -9.137 -43.224 1.00 95.88 313 SER A O 1
ATOM 2262 N N . SER A 1 314 ? 6.831 -9.975 -43.164 1.00 94.25 314 SER A N 1
ATOM 2263 C CA . SER A 1 314 ? 6.436 -9.514 -44.493 1.00 94.25 314 SER A CA 1
ATOM 2264 C C . SER A 1 314 ? 6.392 -7.990 -44.569 1.00 94.25 314 SER A C 1
ATOM 2266 O O . SER A 1 314 ? 5.902 -7.306 -43.666 1.00 94.25 314 SER A O 1
ATOM 2268 N N . SER A 1 315 ? 6.826 -7.434 -45.700 1.00 94.12 315 SER A N 1
ATOM 2269 C CA . SER A 1 315 ? 6.719 -5.996 -45.938 1.00 94.12 315 SER A CA 1
ATOM 2270 C C . SER A 1 315 ? 5.277 -5.507 -46.146 1.00 94.12 315 SER A C 1
ATOM 2272 O O . SER A 1 315 ? 5.032 -4.302 -46.060 1.00 94.12 315 SER A O 1
ATOM 2274 N N . SER A 1 316 ? 4.323 -6.422 -46.372 1.00 92.25 316 SER A N 1
ATOM 2275 C CA . SER A 1 316 ? 2.890 -6.123 -46.519 1.00 92.25 316 SER A CA 1
ATOM 2276 C C . SER A 1 316 ? 2.153 -5.882 -45.198 1.00 92.25 316 SER A C 1
ATOM 2278 O O . SER A 1 316 ? 1.038 -5.367 -45.222 1.00 92.25 316 SER A O 1
ATOM 2280 N N . MET A 1 317 ? 2.742 -6.266 -44.063 1.00 91.06 31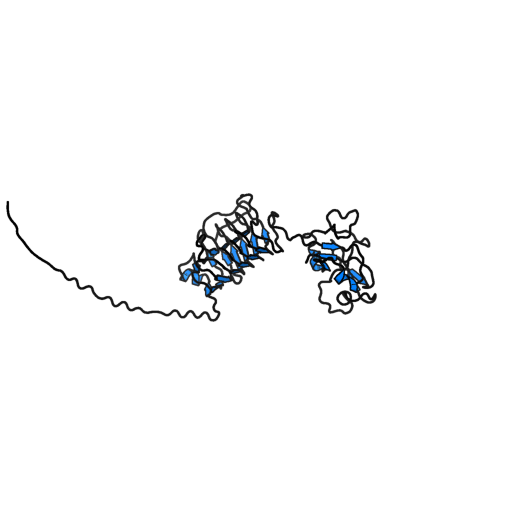7 MET A N 1
ATOM 2281 C CA . MET A 1 317 ? 2.180 -6.040 -42.728 1.00 91.06 317 MET A CA 1
ATOM 2282 C C . MET A 1 317 ? 2.785 -4.788 -42.089 1.00 91.06 317 MET A C 1
ATOM 2284 O O . MET A 1 317 ? 3.898 -4.380 -42.438 1.00 91.06 317 MET A O 1
ATOM 2288 N N . THR A 1 318 ? 2.093 -4.202 -41.107 1.00 92.56 318 THR A N 1
ATOM 2289 C CA . THR A 1 318 ? 2.629 -3.080 -40.319 1.00 92.56 318 THR A CA 1
ATOM 2290 C C . THR A 1 318 ? 2.682 -3.374 -38.819 1.00 92.56 318 THR A C 1
ATOM 2292 O O . THR A 1 318 ? 1.793 -4.005 -38.245 1.00 92.56 318 THR A O 1
ATOM 2295 N N . GLY A 1 319 ? 3.755 -2.918 -38.173 1.00 91.81 319 GLY A N 1
ATOM 2296 C CA . GLY A 1 319 ? 3.986 -2.990 -36.731 1.00 91.81 319 GLY A CA 1
ATOM 2297 C C . GLY A 1 319 ? 3.865 -1.616 -36.076 1.00 91.81 319 GLY A C 1
ATOM 2298 O O . GLY A 1 319 ? 4.056 -0.594 -36.736 1.00 91.81 319 GLY A O 1
ATOM 2299 N N . THR A 1 320 ? 3.566 -1.574 -34.775 1.00 93.19 320 THR A N 1
ATOM 2300 C CA . THR A 1 320 ? 3.571 -0.319 -34.004 1.00 93.19 320 THR A CA 1
ATOM 2301 C C . THR A 1 320 ? 4.989 0.051 -33.574 1.00 93.19 320 THR A C 1
ATOM 2303 O O . THR A 1 320 ? 5.719 -0.750 -32.993 1.00 93.19 320 THR A O 1
ATOM 2306 N N . TRP A 1 321 ? 5.371 1.291 -33.860 1.00 91.19 321 TRP A N 1
ATOM 2307 C CA . TRP A 1 321 ? 6.719 1.829 -33.694 1.00 91.19 321 TRP A CA 1
ATOM 2308 C C . TRP A 1 321 ? 6.639 3.118 -32.872 1.00 91.19 321 TRP A C 1
ATOM 2310 O O . TRP A 1 321 ? 5.752 3.926 -33.127 1.00 91.19 321 TRP A O 1
ATOM 2320 N N . THR A 1 322 ? 7.502 3.332 -31.875 1.00 92.56 322 THR A N 1
ATOM 2321 C CA . THR A 1 322 ? 7.417 4.527 -31.009 1.00 92.56 322 THR A CA 1
ATOM 2322 C C . THR A 1 322 ? 8.779 5.049 -30.552 1.00 92.56 322 THR A C 1
ATOM 2324 O O . THR A 1 322 ? 9.756 4.302 -30.459 1.00 92.56 322 THR A O 1
ATOM 2327 N N . THR A 1 323 ? 8.819 6.335 -30.204 1.00 91.25 323 THR A N 1
ATOM 2328 C CA . THR A 1 323 ? 9.913 7.006 -29.484 1.00 91.25 323 THR A CA 1
ATOM 2329 C C . THR A 1 323 ? 9.522 7.309 -28.038 1.00 91.25 323 THR A C 1
ATOM 2331 O O . THR A 1 323 ? 8.343 7.459 -27.716 1.00 91.25 323 THR A O 1
ATOM 2334 N N . VAL A 1 324 ? 10.525 7.460 -27.176 1.00 86.75 324 VAL A N 1
ATOM 2335 C CA . VAL A 1 324 ? 10.429 8.057 -25.831 1.00 86.75 324 VAL A CA 1
ATOM 2336 C C . VAL A 1 324 ? 11.180 9.404 -25.895 1.00 86.75 324 VAL A C 1
ATOM 2338 O O . VAL A 1 324 ? 12.142 9.503 -26.658 1.00 86.75 324 VAL A O 1
ATOM 2341 N N . PRO A 1 325 ? 10.768 10.479 -25.193 1.00 81.56 325 PRO A N 1
ATOM 2342 C CA . PRO A 1 325 ? 9.615 10.608 -24.293 1.00 81.56 325 PRO A CA 1
ATOM 2343 C C . PRO A 1 325 ? 8.275 10.877 -24.990 1.00 81.56 325 PRO A C 1
ATOM 2345 O O . PRO A 1 325 ? 7.229 10.724 -24.373 1.00 81.56 325 PRO A O 1
ATOM 2348 N N . ALA A 1 326 ? 8.290 11.308 -26.255 1.00 78.19 326 ALA A N 1
ATOM 2349 C CA . ALA A 1 326 ? 7.113 11.901 -26.894 1.00 78.19 326 ALA A CA 1
ATOM 2350 C C . ALA A 1 326 ? 5.960 10.918 -27.162 1.00 78.19 326 ALA A C 1
ATOM 2352 O O . ALA A 1 326 ? 4.839 11.374 -27.366 1.00 78.19 326 ALA A O 1
ATOM 2353 N N . LEU A 1 327 ? 6.238 9.606 -27.204 1.00 82.69 327 LEU A N 1
ATOM 2354 C CA . LEU A 1 327 ? 5.263 8.531 -27.425 1.00 82.69 327 LEU A CA 1
ATOM 2355 C C . LEU A 1 327 ? 4.292 8.844 -28.562 1.00 82.69 327 LEU A C 1
ATOM 2357 O O . LEU A 1 327 ? 3.074 8.807 -28.407 1.00 82.69 327 LEU A O 1
ATOM 2361 N N . ASN A 1 328 ? 4.869 9.150 -29.723 1.00 83.19 328 ASN A N 1
ATOM 2362 C CA . ASN A 1 328 ? 4.150 9.217 -30.986 1.00 83.19 328 ASN A CA 1
ATOM 2363 C C . ASN A 1 328 ? 4.180 7.820 -31.631 1.00 83.19 328 ASN A C 1
ATOM 2365 O O . ASN A 1 328 ? 5.169 7.504 -32.300 1.00 83.19 328 ASN A O 1
ATOM 2369 N N . PRO A 1 329 ? 3.149 6.968 -31.442 1.00 82.50 329 PRO A N 1
ATOM 2370 C CA . PRO A 1 329 ? 3.081 5.675 -32.102 1.00 82.50 329 PRO A CA 1
ATOM 2371 C C . PRO A 1 329 ? 2.884 5.871 -33.608 1.00 82.50 329 PRO A C 1
ATOM 2373 O O . PRO A 1 329 ? 1.802 6.221 -34.081 1.00 82.50 329 PRO A O 1
ATOM 2376 N N . GLY A 1 330 ? 3.946 5.624 -34.363 1.00 88.12 330 GLY A N 1
ATOM 2377 C CA . GLY A 1 330 ? 3.894 5.427 -35.799 1.00 88.12 330 GLY A CA 1
ATOM 2378 C C . GLY A 1 330 ? 3.550 3.982 -36.162 1.00 88.12 330 GLY A C 1
ATOM 2379 O O . GLY A 1 330 ? 3.384 3.099 -35.313 1.00 88.12 330 GLY A O 1
ATOM 2380 N N . SER A 1 331 ? 3.505 3.737 -37.467 1.00 90.38 331 SER A N 1
ATOM 2381 C CA . SER A 1 331 ? 3.546 2.390 -38.028 1.00 90.38 331 SER A CA 1
ATOM 2382 C C . SER A 1 331 ? 4.742 2.273 -38.964 1.00 90.38 331 SER A C 1
ATOM 2384 O O . SER A 1 331 ? 5.149 3.260 -39.579 1.00 90.38 331 SER A O 1
ATOM 2386 N N . ASN A 1 332 ? 5.323 1.082 -39.046 1.00 92.75 332 ASN A N 1
ATOM 2387 C CA . ASN A 1 332 ? 6.374 0.773 -40.009 1.00 92.75 332 ASN A CA 1
ATOM 2388 C C . ASN A 1 332 ? 6.164 -0.652 -40.544 1.00 92.75 332 ASN A C 1
ATOM 2390 O O . ASN A 1 332 ? 5.458 -1.455 -39.933 1.00 92.75 332 ASN A O 1
ATOM 2394 N N . SER A 1 333 ? 6.731 -0.948 -41.706 1.00 94.94 333 SER A N 1
ATOM 2395 C CA . SER A 1 333 ? 6.602 -2.237 -42.388 1.00 94.94 333 SER A CA 1
ATOM 2396 C C . SER A 1 333 ? 7.285 -3.349 -41.584 1.00 94.94 333 SER A C 1
ATOM 2398 O O . SER A 1 333 ? 8.409 -3.163 -41.127 1.00 94.94 333 SER A O 1
ATOM 2400 N N . CYS A 1 334 ? 6.659 -4.514 -41.412 1.00 95.56 334 CYS A N 1
ATOM 2401 C CA . CYS A 1 334 ? 7.212 -5.574 -40.554 1.00 95.56 334 CYS A CA 1
ATOM 2402 C C . CYS A 1 334 ? 8.522 -6.181 -41.084 1.00 95.56 334 CYS A C 1
ATOM 2404 O O . CYS A 1 334 ? 9.307 -6.717 -40.305 1.00 95.56 334 CYS A O 1
ATOM 2406 N N . GLY A 1 335 ? 8.813 -6.036 -42.379 1.00 95.31 335 GLY A N 1
ATOM 2407 C CA . GLY A 1 335 ? 10.120 -6.377 -42.953 1.00 95.31 335 GLY A CA 1
ATOM 2408 C C . GLY A 1 335 ? 11.233 -5.361 -42.670 1.00 95.31 335 GLY A C 1
ATOM 2409 O O . GLY A 1 335 ? 12.385 -5.614 -43.013 1.00 95.31 335 GLY A O 1
ATOM 2410 N N . HIS A 1 336 ? 10.924 -4.213 -42.064 1.00 95.00 336 HIS A N 1
ATOM 2411 C CA . HIS A 1 336 ? 11.910 -3.192 -41.725 1.00 95.00 336 HIS A CA 1
ATOM 2412 C C . HIS A 1 336 ? 12.671 -3.564 -40.436 1.00 95.00 336 HIS A C 1
ATOM 2414 O O . HIS A 1 336 ? 12.039 -3.789 -39.404 1.00 95.00 336 HIS A O 1
ATOM 2420 N N . PRO A 1 337 ? 14.015 -3.607 -40.438 1.00 96.00 337 PRO A N 1
ATOM 2421 C CA . PRO A 1 337 ? 14.779 -3.804 -39.210 1.00 96.00 337 PRO A CA 1
ATOM 2422 C C . PRO A 1 337 ? 14.671 -2.580 -38.292 1.00 96.00 337 PRO A C 1
ATOM 2424 O O . PRO A 1 337 ? 14.973 -1.460 -38.698 1.00 96.00 337 PRO A O 1
ATOM 2427 N N . SER A 1 338 ? 14.281 -2.775 -37.036 1.00 95.06 338 SER A N 1
ATOM 2428 C CA . SER A 1 338 ? 14.263 -1.723 -36.010 1.00 95.06 338 SER A CA 1
ATOM 2429 C C . SER A 1 338 ? 14.596 -2.286 -34.636 1.00 95.06 338 SER A C 1
ATOM 2431 O O . SER A 1 338 ? 14.432 -3.478 -34.385 1.00 95.06 338 SER A O 1
ATOM 2433 N N . ALA A 1 339 ? 15.092 -1.436 -33.740 1.00 95.88 339 ALA A N 1
ATOM 2434 C CA . ALA A 1 339 ? 15.284 -1.817 -32.348 1.00 95.88 339 ALA A CA 1
ATOM 2435 C C . ALA A 1 339 ? 13.931 -2.113 -31.672 1.00 95.88 339 ALA A C 1
ATOM 2437 O O . ALA A 1 339 ? 12.875 -1.747 -32.187 1.00 95.88 339 ALA A O 1
ATOM 2438 N N . VAL A 1 340 ? 13.949 -2.771 -30.518 1.00 96.62 340 VAL A N 1
ATOM 2439 C CA . VAL A 1 340 ? 12.755 -3.151 -29.753 1.00 96.62 340 VAL A CA 1
ATOM 2440 C C . VAL A 1 340 ? 12.803 -2.484 -28.389 1.00 96.62 340 VAL A C 1
ATOM 2442 O O . VAL A 1 340 ? 13.850 -2.472 -27.743 1.00 96.62 340 VAL A O 1
ATOM 2445 N N . TRP A 1 341 ? 11.682 -1.918 -27.946 1.00 96.81 341 TRP A N 1
ATOM 2446 C CA . TRP A 1 341 ? 11.549 -1.476 -26.563 1.00 96.81 341 TRP A CA 1
ATOM 2447 C C . TRP A 1 341 ? 11.290 -2.684 -25.669 1.00 96.81 341 TRP A C 1
ATOM 2449 O O . TRP A 1 341 ? 10.291 -3.380 -25.835 1.00 96.81 341 TRP A O 1
ATOM 2459 N N . CYS A 1 342 ? 12.177 -2.910 -24.711 1.00 96.94 342 CYS A N 1
ATOM 2460 C CA . CYS A 1 342 ? 12.089 -3.966 -23.714 1.00 96.94 342 CYS A CA 1
ATOM 2461 C C . CYS A 1 342 ? 11.810 -3.358 -22.338 1.00 96.94 342 CYS A C 1
ATOM 2463 O O . CYS A 1 342 ? 12.327 -2.286 -22.021 1.00 96.94 342 CYS A O 1
ATOM 2465 N N . ILE A 1 343 ? 11.006 -4.035 -21.523 1.00 94.50 343 ILE A N 1
ATOM 2466 C CA . ILE A 1 343 ? 10.689 -3.668 -20.138 1.00 94.50 343 ILE A CA 1
ATOM 2467 C C . ILE A 1 343 ? 10.805 -4.907 -19.245 1.00 94.50 343 ILE A C 1
ATOM 2469 O O . ILE A 1 343 ? 10.441 -6.001 -19.660 1.00 94.50 343 ILE A O 1
ATOM 2473 N N . GLU A 1 344 ? 11.350 -4.718 -18.049 1.00 92.94 344 GLU A N 1
ATOM 2474 C CA . GLU A 1 344 ? 11.424 -5.695 -16.966 1.00 92.94 344 GLU A CA 1
ATOM 2475 C C . GLU A 1 344 ? 10.024 -6.187 -16.556 1.00 92.94 344 GLU A C 1
ATOM 2477 O O . GLU A 1 344 ? 9.068 -5.399 -16.529 1.00 92.94 344 GLU A O 1
ATOM 2482 N N . ASP A 1 345 ? 9.925 -7.492 -16.282 1.00 85.81 345 ASP A N 1
ATOM 2483 C CA . ASP A 1 345 ? 8.671 -8.226 -16.033 1.00 85.81 345 ASP A CA 1
ATOM 2484 C C . ASP A 1 345 ? 7.879 -7.802 -14.773 1.00 85.81 345 ASP A C 1
ATOM 2486 O O . ASP A 1 345 ? 8.346 -7.014 -13.913 1.00 85.81 345 ASP A O 1
#

Sequence (345 aa):
MMKRRFALRSRLVRTAPTAVMLLVALAAGSTSASGRLEINQTVVTAAGGFPYTISSPGSYVLTGPLVVPSSTDGLVLEASDVVLDLNGFSITSNAHCDDTGCTTGSGSGVLALPGNRLVGHRVTLRNGSIQRFAGHCVALESLAHVEGLLVSECGDRGIDVDEGSVVKTNRVHRTGREGIRMHGRGSFYGENSVSSAALAGGGERALEGGSATSGNACDDQSCTPRGERRFYLTRTLHTGGQASQACDPGFHMAAVTELSDYGQRVYDLSRGYQLPDSGSGAPVGSISGAAGWARSGKSLSAAGWSCDGWTDSSSSMTGTWTTVPALNPGSNSCGHPSAVWCIED

Nearest PDB structures (foldseek):
  3riq-assembly1_A  TM=5.000E-01  e=2.729E-01  unclassified
  1qa2-assembly1_A  TM=4.313E-01  e=7.281E-01  Lederbergvirus P22
  1qrc-assembly1_A  TM=3.990E-01  e=1.849E+00  Lederbergvirus P22
  1qrb-assembly1_A  TM=3.937E-01  e=2.143E+00  Lederbergvirus P22
  5gai-assembly1_Z  TM=3.147E-01  e=2.143E+00  Lederbergvirus P22

Secondary structure (DSSP, 8-state):
--------------------------------TTSEEEE-HHHHHHTTSSSEEE-S-EEEEESS-EEPPTTS-SEEE-SSSEEEE-TT-EEE-S--EETTEE---S--SEEE-TT-TTSSTT-EEEEEEEE--SS-SEE--TT-EEEEEEEEEESS-SEEE-TT-EEES-EEEEESS-SEEE-SSS-EEES-EEES--TTS----SEEESEEEE--EETTS-SPP-----EEE-SS-B-HHHHTT-SPTTEEE-BHHHHTTGGGS-B-TTTS---TT-TTS---SSSTTSEEE-B--S---STTBHHHHHT---TTSEEEEEETTT---EEEETTS-BEEEEEE-

Solvent-accessible surface area (backbone atoms only — not comparable to full-atom values): 17531 Å² total; per-residue (Å²): 132,90,84,91,78,88,86,89,86,85,84,84,83,78,83,76,84,83,78,82,78,79,79,78,81,78,78,78,81,77,75,48,92,79,70,45,47,78,41,31,53,65,57,34,52,76,75,75,29,76,56,37,74,41,72,59,60,45,39,35,32,38,79,43,53,36,80,38,62,74,67,40,38,33,39,33,30,62,20,32,53,26,39,40,34,28,71,71,29,40,42,33,41,72,36,51,50,58,99,81,24,34,40,68,54,47,20,26,38,35,32,27,60,87,88,46,92,84,34,13,30,45,28,35,41,34,37,23,33,30,32,13,16,15,16,28,18,32,34,42,31,37,41,23,37,41,35,47,33,43,29,30,23,8,18,28,28,22,36,36,34,23,35,47,16,40,45,30,48,27,40,26,37,40,8,12,27,29,19,35,37,33,39,73,58,81,15,36,32,26,42,29,38,31,40,61,35,16,39,61,68,73,85,50,42,39,35,42,69,52,42,78,75,44,60,31,48,41,79,82,62,49,38,68,59,36,75,42,51,39,27,32,40,38,73,58,66,32,30,24,38,42,37,69,71,67,42,58,94,69,34,39,54,27,32,53,78,60,58,73,50,50,93,71,37,41,40,38,66,92,68,21,48,77,50,102,80,20,85,79,49,64,32,69,56,90,57,99,75,34,46,20,40,30,41,76,82,64,86,83,83,56,89,52,51,42,7,71,80,30,61,34,43,48,65,88,24,26,24,32,27,34,33,49,89,79,60,59,75,45,72,44,42,5,48,50,69,34,22,29,30,24,26,41,115

Foldseek 3Di:
DDDDDDDDDDDDDDDDDDPPPPPPPPPPPPPPVVQEAEDDQVNQVVVPHPPDEDQDAGEYEYPEAAEHEAQTAHYEWNAANYEYEPQAYEHEYAWAFDLQATQAHHYEHYDYDPPPPHIQHLYEYEDYEFERHNAEPEATEEQYEYEHYEFYRHNAERYHYEHQYEHELYEFERHCAAPEEYYDANYEYEQYEFEHHNSVVPPHYVYYDHYYPANYHYPVCRPPARVQWEKAWAPWWDFLQCQQVRDDPQKGQAALVVLQVQVSHWYDPVGHDDDPPQVRHQDDDPPPAQKAFHHDPDDPPDPQESQRVSRHRAQSGWTWMAHPPVSPTDIHGRVDIGITMMTGD

pLDDT: mean 86.82, std 15.27, range [41.5, 98.81]

Mean predicted aligned error: 12.6 Å

Radius of gyration: 31.81 Å; Cα contacts (8 Å, |Δi|>4): 951; chains: 1; bounding box: 64×43×140 Å